Protein AF-A0A9D7HA95-F1 (afdb_monomer_lite)

Foldseek 3Di:
DDDPDDDQQDLVNLVPDDLVPDDLVNLVSLLVQLVPDPDPSSVQSSLLSQLPDDHPVLLVSLVVQLVPDPQLLSNQSSLSSNPVPDALVVCLVSLVVSLVVLVCCLVPPALPLVSLLSQLAPQGLVVVCVPHVHPSSVVSNVSSVVSNVPHDPLSPQQWHAHNSRDIDGRDDPVVNVVSVVVVVVVVPDD

Structure (mmCIF, N/CA/C/O backbone):
data_AF-A0A9D7HA95-F1
#
_entry.id   AF-A0A9D7HA95-F1
#
loop_
_atom_site.group_PDB
_atom_site.id
_atom_site.type_symbol
_atom_site.label_atom_id
_atom_site.label_alt_id
_atom_site.label_comp_id
_atom_site.label_asym_id
_atom_site.label_entity_id
_atom_site.label_seq_id
_atom_site.pdbx_PDB_ins_code
_atom_site.Cartn_x
_atom_site.Cartn_y
_atom_site.Cartn_z
_atom_site.occupancy
_atom_site.B_iso_or_equiv
_atom_site.auth_seq_id
_atom_site.auth_comp_id
_atom_site.auth_asym_id
_atom_site.auth_atom_id
_atom_site.pdbx_PDB_model_num
ATOM 1 N N . MET A 1 1 ? 36.085 14.163 -17.817 1.00 36.56 1 MET A N 1
ATOM 2 C CA . MET A 1 1 ? 35.000 15.112 -17.483 1.00 36.56 1 MET A CA 1
ATOM 3 C C . MET A 1 1 ? 33.982 14.368 -16.636 1.00 36.56 1 MET A C 1
ATOM 5 O O . MET A 1 1 ? 33.359 13.449 -17.146 1.00 36.56 1 MET A O 1
ATOM 9 N N . ALA A 1 2 ? 33.873 14.676 -15.343 1.00 37.31 2 ALA A N 1
ATOM 10 C CA . ALA A 1 2 ? 32.852 14.063 -14.497 1.00 37.31 2 ALA A CA 1
ATOM 11 C C . ALA A 1 2 ? 31.481 14.602 -14.925 1.00 37.31 2 ALA A C 1
ATOM 13 O O . ALA A 1 2 ? 31.236 15.807 -14.842 1.00 37.31 2 ALA A O 1
ATOM 14 N N . ALA A 1 3 ? 30.611 13.726 -15.432 1.00 41.22 3 ALA A N 1
ATOM 15 C CA . ALA A 1 3 ? 29.214 14.063 -15.651 1.00 41.22 3 ALA A CA 1
ATOM 16 C C . ALA A 1 3 ? 28.633 14.491 -14.299 1.00 41.22 3 ALA A C 1
ATOM 18 O O . ALA A 1 3 ? 28.608 13.700 -13.359 1.00 41.22 3 ALA A O 1
ATOM 19 N N . LYS A 1 4 ? 28.227 15.759 -14.179 1.00 41.34 4 LYS A N 1
ATOM 20 C CA . LYS A 1 4 ? 27.506 16.246 -13.003 1.00 41.34 4 LYS A CA 1
ATOM 21 C C . LYS A 1 4 ? 26.232 15.414 -12.893 1.00 41.34 4 LYS A C 1
ATOM 23 O O . LYS A 1 4 ? 25.321 15.577 -13.703 1.00 41.34 4 LYS A O 1
ATOM 28 N N . THR A 1 5 ? 26.198 14.487 -11.941 1.00 49.19 5 THR A N 1
ATOM 29 C CA . THR A 1 5 ? 25.019 13.690 -11.617 1.00 49.19 5 THR A CA 1
ATOM 30 C C . THR A 1 5 ? 23.884 14.674 -11.359 1.00 49.19 5 THR A C 1
ATOM 32 O O . THR A 1 5 ? 23.987 15.523 -10.474 1.00 49.19 5 THR A O 1
ATOM 35 N N . LYS A 1 6 ? 22.844 14.634 -12.199 1.00 54.31 6 LYS A N 1
ATOM 36 C CA . LYS A 1 6 ? 21.649 15.475 -12.049 1.00 54.31 6 LYS A CA 1
ATOM 37 C C . LYS A 1 6 ? 21.160 15.338 -10.594 1.00 54.31 6 LYS A C 1
ATOM 39 O O . LYS A 1 6 ? 21.155 14.203 -10.108 1.00 54.31 6 LYS A O 1
ATOM 44 N N . PRO A 1 7 ? 20.793 16.429 -9.893 1.00 56.22 7 PRO A N 1
ATOM 45 C CA . PRO A 1 7 ? 20.334 16.328 -8.511 1.00 56.22 7 PRO A CA 1
ATOM 46 C C . PRO A 1 7 ? 19.183 15.319 -8.391 1.00 56.22 7 PRO A C 1
ATOM 48 O O . PRO A 1 7 ? 18.402 15.121 -9.333 1.00 56.22 7 PRO A O 1
ATOM 51 N N . ALA A 1 8 ? 19.131 14.635 -7.246 1.00 77.94 8 ALA A N 1
ATOM 52 C CA . ALA A 1 8 ? 18.027 13.748 -6.897 1.00 77.94 8 ALA A CA 1
ATOM 53 C C . ALA A 1 8 ? 16.704 14.528 -6.992 1.00 77.94 8 ALA A C 1
ATOM 55 O O . ALA A 1 8 ? 16.668 15.696 -6.611 1.00 77.94 8 ALA A O 1
ATOM 56 N N . LEU A 1 9 ? 15.649 13.898 -7.526 1.00 84.50 9 LEU A N 1
ATOM 57 C CA . LEU A 1 9 ? 14.325 14.525 -7.616 1.00 84.50 9 LEU A CA 1
ATOM 58 C C . LEU A 1 9 ? 13.875 14.934 -6.207 1.00 84.50 9 LEU A C 1
ATOM 60 O O . LEU A 1 9 ? 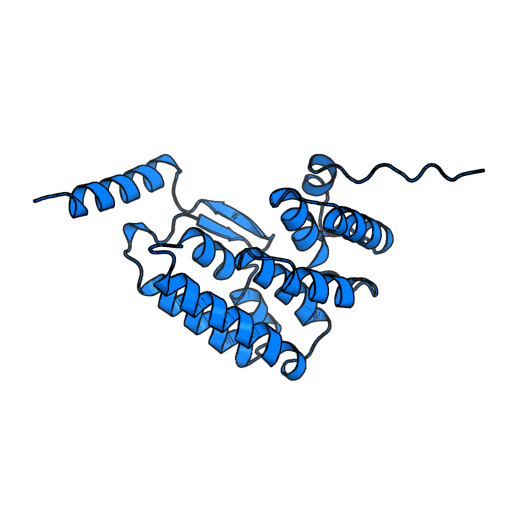13.912 14.116 -5.284 1.00 84.50 9 LEU A O 1
ATOM 64 N N . SER A 1 10 ? 13.462 16.186 -6.047 1.00 89.12 10 SER A N 1
ATOM 65 C CA . SER A 1 10 ? 12.815 16.672 -4.831 1.00 89.12 10 SER A CA 1
ATOM 66 C C . SER A 1 10 ? 11.428 16.046 -4.661 1.00 89.12 10 SER A C 1
ATOM 68 O O . SER A 1 10 ? 10.834 15.529 -5.609 1.00 89.12 10 SER A O 1
ATOM 70 N N . TRP A 1 11 ? 10.877 16.111 -3.448 1.00 88.56 11 TRP A N 1
ATOM 71 C CA . TRP A 1 11 ? 9.526 15.608 -3.188 1.00 88.56 11 TRP A CA 1
ATOM 72 C C . TRP A 1 11 ? 8.458 16.372 -3.990 1.00 88.56 11 TRP A C 1
ATOM 74 O O . TRP A 1 11 ? 7.508 15.754 -4.450 1.00 88.56 11 TRP A O 1
ATOM 84 N N . MET A 1 12 ? 8.651 17.675 -4.233 1.00 91.94 12 MET A N 1
ATOM 85 C CA . MET A 1 12 ? 7.749 18.488 -5.062 1.00 91.94 12 MET A CA 1
ATOM 86 C C . MET A 1 12 ? 7.773 18.042 -6.525 1.00 91.94 12 MET A C 1
ATOM 88 O O . MET A 1 12 ? 6.731 17.951 -7.165 1.00 91.94 12 MET A O 1
ATOM 92 N N . GLU A 1 13 ? 8.960 17.726 -7.053 1.00 92.56 13 GLU A N 1
ATOM 93 C CA . GLU A 1 13 ? 9.084 17.169 -8.402 1.00 92.56 13 GLU A CA 1
ATOM 94 C C . GLU A 1 13 ? 8.435 15.786 -8.497 1.00 92.56 13 GLU A C 1
ATOM 96 O O . GLU A 1 13 ? 7.805 15.490 -9.504 1.00 92.56 13 GLU A O 1
ATOM 101 N N . LEU A 1 14 ? 8.559 14.948 -7.462 1.00 93.06 14 LEU A N 1
ATOM 102 C CA . LEU A 1 14 ? 7.891 13.646 -7.421 1.00 93.06 14 LEU A CA 1
ATOM 103 C C . LEU A 1 14 ? 6.366 13.778 -7.379 1.00 93.06 14 LEU A C 1
ATOM 105 O O . LEU A 1 14 ? 5.683 13.066 -8.105 1.00 93.06 14 LEU A O 1
ATOM 109 N N . ASP A 1 15 ? 5.836 14.677 -6.553 1.00 91.62 15 ASP A N 1
ATOM 110 C CA . ASP A 1 15 ? 4.391 14.865 -6.392 1.00 91.62 15 ASP A CA 1
ATOM 111 C C . ASP A 1 15 ? 3.738 15.466 -7.650 1.00 91.62 15 ASP A C 1
ATOM 113 O O . ASP A 1 15 ? 2.621 15.109 -8.020 1.00 91.62 15 ASP A O 1
ATOM 117 N N . ALA A 1 16 ? 4.473 16.315 -8.375 1.00 92.81 16 ALA A N 1
ATOM 118 C CA . ALA A 1 16 ? 4.023 16.890 -9.640 1.00 92.81 16 ALA A CA 1
ATOM 119 C C . ALA A 1 16 ? 4.077 15.908 -10.830 1.00 92.81 16 ALA A C 1
ATOM 121 O O . ALA A 1 16 ? 3.525 16.205 -11.894 1.00 92.81 16 ALA A O 1
ATOM 122 N N . LEU A 1 17 ? 4.745 14.753 -10.700 1.00 93.12 17 LEU A N 1
ATOM 123 C CA . LEU A 1 17 ? 4.857 13.785 -11.791 1.00 93.12 17 LEU A CA 1
ATOM 124 C C . LEU A 1 17 ? 3.551 13.011 -11.987 1.00 93.12 17 LEU A C 1
ATOM 126 O O . LEU A 1 17 ? 3.088 12.274 -11.119 1.00 93.12 17 LEU A O 1
ATOM 130 N N . ALA A 1 18 ? 3.003 13.084 -13.198 1.00 90.88 18 ALA A N 1
ATOM 131 C CA . ALA A 1 18 ? 1.939 12.180 -13.612 1.00 90.88 18 ALA A CA 1
ATOM 132 C C . ALA A 1 18 ? 2.507 10.758 -13.806 1.00 90.88 18 ALA A C 1
ATOM 134 O O . ALA A 1 18 ? 3.487 10.607 -14.542 1.00 90.88 18 ALA A O 1
ATOM 135 N N . PRO A 1 19 ? 1.877 9.695 -13.263 1.00 90.06 19 PRO A N 1
ATOM 136 C CA . PRO A 1 19 ? 2.346 8.321 -13.459 1.00 90.06 19 PRO A CA 1
ATOM 137 C C . PRO A 1 19 ? 2.520 7.949 -14.936 1.00 90.06 19 PRO A C 1
ATOM 139 O O . PRO A 1 19 ? 3.466 7.253 -15.297 1.00 90.06 19 PRO A O 1
ATOM 142 N N . ALA A 1 20 ? 1.659 8.455 -15.824 1.00 91.38 20 ALA A N 1
ATOM 143 C CA . ALA A 1 20 ? 1.757 8.232 -17.268 1.00 91.38 20 ALA A CA 1
ATOM 144 C C . ALA A 1 20 ? 3.053 8.787 -17.893 1.00 91.38 20 ALA A C 1
ATOM 146 O O . ALA A 1 20 ? 3.557 8.199 -18.844 1.00 91.38 20 ALA A O 1
ATOM 147 N N . ALA A 1 21 ? 3.625 9.857 -17.333 1.00 92.62 21 ALA A N 1
ATOM 148 C CA . ALA A 1 21 ? 4.849 10.494 -17.823 1.00 92.62 21 ALA A CA 1
ATOM 149 C C . ALA A 1 21 ? 6.139 9.799 -17.347 1.00 92.62 21 ALA A C 1
ATOM 151 O O . ALA A 1 21 ? 7.235 10.171 -17.761 1.00 92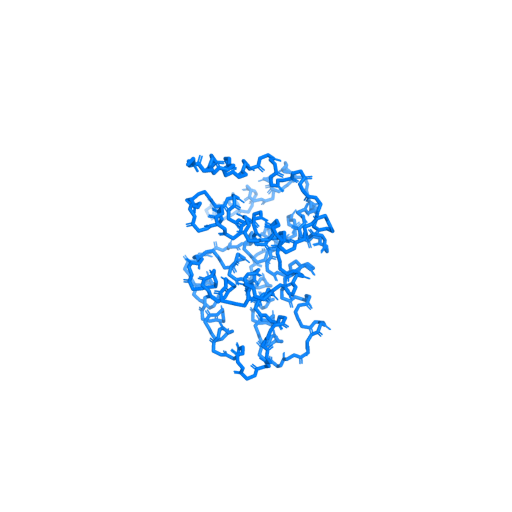.62 21 ALA A O 1
ATOM 152 N N . VAL A 1 22 ? 6.030 8.802 -16.463 1.00 96.19 22 VAL A N 1
ATOM 153 C CA . VAL A 1 22 ? 7.182 8.035 -15.983 1.00 96.19 22 VAL A CA 1
ATOM 154 C C . VAL A 1 22 ? 7.536 6.965 -17.014 1.00 96.19 22 VAL A C 1
ATOM 156 O O . VAL A 1 22 ? 6.821 5.965 -17.144 1.00 96.19 22 VAL A O 1
ATOM 159 N N . ASP A 1 23 ? 8.637 7.193 -17.728 1.00 96.31 23 ASP A N 1
ATOM 160 C CA . ASP A 1 23 ? 9.331 6.215 -18.568 1.00 96.31 23 ASP A CA 1
ATOM 161 C C . ASP A 1 23 ? 10.370 5.413 -17.759 1.00 96.31 23 ASP A C 1
ATOM 163 O O . ASP A 1 23 ? 10.535 5.601 -16.550 1.00 96.31 23 ASP A O 1
ATOM 167 N N . GLU A 1 24 ? 11.080 4.493 -18.411 1.00 95.50 24 GLU A N 1
ATOM 168 C CA . GLU A 1 24 ? 12.053 3.631 -17.735 1.00 95.50 24 GLU A CA 1
ATOM 169 C C . GLU A 1 24 ? 13.267 4.400 -17.188 1.00 95.50 24 GLU A C 1
ATOM 171 O O . GLU A 1 24 ? 13.758 4.102 -16.092 1.00 95.50 24 GLU A O 1
ATOM 176 N N . ALA A 1 25 ? 13.742 5.418 -17.911 1.00 95.06 25 ALA A N 1
ATOM 177 C CA . ALA A 1 25 ? 14.862 6.244 -17.468 1.00 95.06 25 ALA A CA 1
ATOM 178 C C . ALA A 1 25 ? 14.495 7.032 -16.200 1.00 95.06 25 ALA A C 1
ATOM 180 O O . ALA A 1 25 ? 15.270 7.072 -15.237 1.00 95.06 25 ALA A O 1
ATOM 181 N N . MET A 1 26 ? 13.293 7.610 -16.161 1.00 95.81 26 MET A N 1
ATOM 182 C CA . MET A 1 26 ? 12.735 8.242 -14.973 1.00 95.81 26 MET A CA 1
ATOM 183 C C . MET A 1 26 ? 12.506 7.219 -13.859 1.00 95.81 26 MET A C 1
ATOM 185 O O . MET A 1 26 ? 12.857 7.487 -12.711 1.00 95.81 26 MET A O 1
ATOM 189 N N . GLY A 1 27 ? 12.012 6.026 -14.191 1.00 96.31 27 GLY A N 1
ATOM 190 C CA . GLY A 1 27 ? 11.831 4.929 -13.244 1.00 96.31 27 GLY A CA 1
ATOM 191 C C . GLY A 1 27 ? 13.118 4.595 -12.486 1.00 96.31 27 GLY A C 1
ATOM 192 O O . GLY A 1 27 ? 13.121 4.564 -11.256 1.00 96.31 27 GLY A O 1
ATOM 193 N N . ARG A 1 28 ? 14.249 4.467 -13.192 1.00 95.94 28 ARG A N 1
ATOM 194 C CA . ARG A 1 28 ? 15.572 4.241 -12.574 1.00 95.94 28 ARG A CA 1
ATOM 195 C C . ARG A 1 28 ? 15.988 5.382 -11.640 1.00 95.94 28 ARG A C 1
ATOM 197 O O . ARG A 1 28 ? 16.568 5.130 -10.583 1.00 95.94 28 ARG A O 1
ATOM 204 N N . ARG A 1 29 ? 15.661 6.633 -11.981 1.00 95.25 29 ARG A N 1
ATOM 205 C CA . ARG A 1 29 ? 15.913 7.792 -11.105 1.00 95.25 29 ARG A CA 1
ATOM 206 C C . ARG A 1 29 ? 15.048 7.749 -9.846 1.00 95.25 29 ARG A C 1
ATOM 208 O O . ARG A 1 29 ? 15.570 7.982 -8.761 1.00 95.25 29 ARG A O 1
ATOM 215 N N . ILE A 1 30 ? 13.765 7.414 -9.969 1.00 96.75 30 ILE A N 1
ATOM 216 C CA . ILE A 1 30 ? 12.841 7.288 -8.830 1.00 96.75 30 ILE A CA 1
ATOM 217 C C . ILE A 1 30 ? 13.298 6.163 -7.887 1.00 96.75 30 ILE A C 1
ATOM 219 O O . ILE A 1 30 ? 13.312 6.352 -6.670 1.00 96.75 30 ILE A O 1
ATOM 223 N N . VAL A 1 31 ? 13.759 5.029 -8.429 1.00 97.00 31 VAL A N 1
ATOM 224 C CA . VAL A 1 31 ? 14.360 3.937 -7.640 1.00 97.00 31 VAL A CA 1
ATOM 225 C C . VAL A 1 31 ? 15.566 4.433 -6.834 1.00 97.00 31 VAL A C 1
ATOM 227 O O . VAL A 1 31 ? 15.662 4.154 -5.637 1.00 97.00 31 VAL A O 1
ATOM 230 N N . ALA A 1 32 ? 16.458 5.221 -7.446 1.00 95.12 32 ALA A N 1
ATOM 231 C CA . ALA A 1 32 ? 17.602 5.804 -6.744 1.00 95.12 32 ALA A CA 1
ATOM 232 C C . ALA A 1 32 ? 17.173 6.770 -5.621 1.00 95.12 32 ALA A C 1
ATOM 234 O O . ALA A 1 32 ? 17.749 6.744 -4.531 1.00 95.12 32 ALA A O 1
ATOM 235 N N . VAL A 1 33 ? 16.127 7.573 -5.849 1.00 95.81 33 VAL A N 1
ATOM 236 C CA . VAL A 1 33 ? 15.556 8.457 -4.819 1.00 95.81 33 VAL A CA 1
ATOM 237 C C . VAL A 1 33 ? 14.987 7.642 -3.656 1.00 95.81 33 VAL A C 1
ATOM 239 O O . VAL A 1 33 ? 15.312 7.914 -2.502 1.00 95.81 33 VAL A O 1
ATOM 242 N N . TYR A 1 34 ? 14.214 6.589 -3.935 1.00 96.75 34 TYR A N 1
ATOM 243 C CA . TYR A 1 34 ? 13.672 5.699 -2.903 1.00 96.75 34 TYR A CA 1
ATOM 244 C C . TYR A 1 34 ? 14.771 5.035 -2.055 1.00 96.75 34 TYR A C 1
ATOM 246 O O . TYR A 1 34 ? 14.634 4.903 -0.832 1.00 96.75 34 TYR A O 1
ATOM 254 N N . ALA A 1 35 ? 15.869 4.609 -2.690 1.00 93.94 35 ALA A N 1
ATOM 255 C CA . ALA A 1 35 ? 16.981 3.958 -2.003 1.00 93.94 35 ALA A CA 1
ATOM 256 C C . ALA A 1 35 ? 17.615 4.881 -0.947 1.00 93.94 35 ALA A C 1
ATOM 258 O O . ALA A 1 35 ? 17.845 4.440 0.182 1.00 93.94 35 ALA A O 1
ATOM 259 N N . GLY A 1 36 ? 17.816 6.161 -1.283 1.00 91.75 36 GLY A N 1
ATOM 260 C CA . GLY A 1 36 ? 18.378 7.175 -0.382 1.00 91.75 36 GLY A CA 1
ATOM 261 C C . GLY A 1 36 ? 17.377 7.828 0.581 1.00 91.75 36 GLY A C 1
ATOM 262 O O . GLY A 1 36 ? 17.787 8.464 1.554 1.00 91.75 36 GLY A O 1
ATOM 263 N N . ALA A 1 37 ? 16.070 7.682 0.347 1.00 93.31 37 ALA A N 1
ATOM 264 C CA . ALA A 1 37 ? 15.042 8.376 1.116 1.00 93.31 37 ALA A CA 1
ATOM 265 C C . ALA A 1 37 ? 14.845 7.796 2.530 1.00 93.31 37 ALA A C 1
ATOM 267 O O . ALA A 1 37 ? 14.442 6.640 2.724 1.00 93.31 37 ALA A O 1
ATOM 268 N N . LYS A 1 38 ? 15.058 8.652 3.538 1.00 90.62 38 LYS A N 1
ATOM 269 C CA . LYS A 1 38 ? 14.644 8.409 4.933 1.00 90.62 38 LYS A CA 1
ATOM 270 C C . LYS A 1 38 ? 13.186 8.798 5.175 1.00 90.62 38 LYS A C 1
ATOM 272 O O . LYS A 1 38 ? 12.514 8.141 5.968 1.00 90.62 38 LYS A O 1
ATOM 277 N N . ASP A 1 39 ? 12.720 9.819 4.465 1.00 92.75 39 ASP A N 1
ATOM 278 C CA . ASP A 1 39 ? 11.369 10.358 4.571 1.00 92.75 39 ASP A CA 1
ATOM 279 C C . ASP A 1 39 ? 10.315 9.366 4.047 1.00 92.75 39 ASP A C 1
ATOM 281 O O . ASP A 1 39 ? 10.465 8.784 2.968 1.00 92.75 39 ASP A O 1
ATOM 285 N N . LEU A 1 40 ? 9.266 9.150 4.846 1.00 93.31 40 LEU A N 1
ATOM 286 C CA . LEU A 1 40 ? 8.198 8.198 4.546 1.00 93.31 40 LEU A CA 1
ATOM 287 C C . LEU A 1 40 ? 7.357 8.643 3.346 1.00 93.31 40 LEU A C 1
ATOM 289 O O . LEU A 1 40 ? 7.030 7.827 2.485 1.00 93.31 40 LEU A O 1
ATOM 293 N N . HIS A 1 41 ? 7.034 9.932 3.282 1.00 92.81 41 HIS A N 1
ATOM 294 C CA . HIS A 1 41 ? 6.224 10.511 2.224 1.00 92.81 41 HIS A CA 1
ATOM 295 C C . HIS A 1 41 ? 6.941 10.399 0.873 1.00 92.81 41 HIS A C 1
ATOM 297 O O . HIS A 1 41 ? 6.350 9.904 -0.085 1.00 92.81 41 HIS A O 1
ATOM 303 N N . VAL A 1 42 ? 8.241 10.710 0.819 1.00 95.06 42 VAL A N 1
ATOM 304 C CA . VAL A 1 42 ? 9.066 10.532 -0.391 1.00 95.06 42 VAL A CA 1
ATOM 305 C C . VAL A 1 42 ? 9.072 9.077 -0.854 1.00 95.06 42 VAL A C 1
ATOM 307 O O . VAL A 1 42 ? 8.839 8.801 -2.031 1.00 95.06 42 VAL A O 1
ATOM 310 N N . ARG A 1 43 ? 9.299 8.123 0.059 1.00 96.44 43 ARG A N 1
ATOM 311 C CA . ARG A 1 43 ? 9.268 6.695 -0.296 1.00 96.44 43 ARG A CA 1
ATOM 312 C C . ARG A 1 43 ? 7.902 6.274 -0.836 1.00 96.44 43 ARG A C 1
ATOM 314 O O . ARG A 1 43 ? 7.838 5.515 -1.801 1.00 96.44 43 ARG A O 1
ATOM 321 N N . ASN A 1 44 ? 6.825 6.788 -0.251 1.00 94.38 44 ASN A N 1
ATOM 322 C CA . ASN A 1 44 ? 5.466 6.487 -0.678 1.00 94.38 44 ASN A CA 1
ATOM 323 C C . ASN A 1 44 ? 5.149 7.051 -2.073 1.00 94.38 44 ASN A C 1
ATOM 325 O O . ASN A 1 44 ? 4.574 6.341 -2.897 1.00 94.38 44 ASN A O 1
ATOM 329 N N . LEU A 1 45 ? 5.579 8.284 -2.370 1.00 94.56 45 LEU A N 1
ATOM 330 C CA . LEU A 1 45 ? 5.477 8.869 -3.712 1.00 94.56 45 LEU A CA 1
ATOM 331 C C . LEU A 1 45 ? 6.204 8.004 -4.748 1.00 94.56 45 LEU A C 1
ATOM 333 O O . LEU A 1 45 ? 5.629 7.670 -5.783 1.00 94.56 45 LEU A O 1
ATOM 337 N N . CYS A 1 46 ? 7.427 7.559 -4.443 1.00 96.56 46 CYS A N 1
ATOM 338 C CA . CYS A 1 46 ? 8.177 6.677 -5.336 1.00 96.56 46 CYS A CA 1
ATOM 339 C C . CYS A 1 46 ? 7.435 5.364 -5.628 1.00 96.56 46 CYS A C 1
ATOM 341 O O . CYS A 1 46 ? 7.362 4.955 -6.784 1.00 96.56 46 CYS A O 1
ATOM 343 N N . LEU A 1 47 ? 6.869 4.704 -4.609 1.00 96.44 47 LEU A N 1
ATOM 344 C CA . LEU A 1 47 ? 6.103 3.467 -4.810 1.00 96.44 47 LEU A CA 1
ATOM 345 C C . LEU A 1 47 ? 4.892 3.696 -5.720 1.00 96.44 47 LEU A C 1
ATOM 347 O O . LEU A 1 47 ? 4.663 2.913 -6.640 1.00 96.44 47 LEU A O 1
ATOM 351 N N . ARG A 1 48 ? 4.155 4.790 -5.503 1.00 94.69 48 ARG A N 1
ATOM 352 C CA . ARG A 1 48 ? 2.966 5.134 -6.294 1.00 94.69 48 ARG A CA 1
ATOM 353 C C . ARG A 1 48 ? 3.261 5.393 -7.763 1.00 94.69 48 ARG A C 1
ATOM 355 O O . ARG A 1 48 ? 2.501 4.972 -8.626 1.00 94.69 48 ARG A O 1
ATOM 362 N N . LEU A 1 49 ? 4.366 6.073 -8.053 1.00 95.62 49 LEU A N 1
ATOM 363 C CA . LEU A 1 49 ? 4.771 6.366 -9.429 1.00 95.62 49 LEU A CA 1
ATOM 364 C C . LEU A 1 49 ? 5.176 5.105 -10.209 1.00 95.62 49 LEU A C 1
ATOM 366 O O . LEU A 1 49 ? 5.198 5.127 -11.441 1.00 95.62 49 LEU A O 1
ATOM 370 N N . LEU A 1 50 ?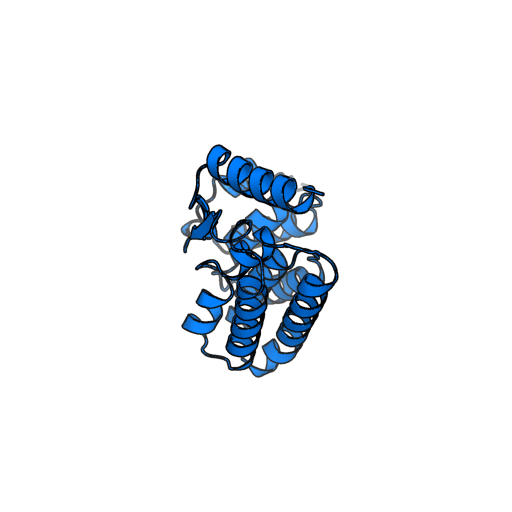 5.511 4.020 -9.505 1.00 96.56 50 LEU A N 1
ATOM 371 C CA . LEU A 1 50 ? 6.108 2.826 -10.094 1.00 96.56 50 LEU A CA 1
ATOM 372 C C . LEU A 1 50 ? 5.198 1.592 -10.075 1.00 96.56 50 LEU A C 1
ATOM 374 O O . LEU A 1 50 ? 5.424 0.703 -10.891 1.00 96.56 50 LEU A O 1
ATOM 378 N N . TYR A 1 51 ? 4.208 1.485 -9.176 1.00 95.62 51 TYR A N 1
ATOM 379 C CA . TYR A 1 51 ? 3.511 0.210 -8.904 1.00 95.62 51 TYR A CA 1
ATOM 380 C C . TYR A 1 51 ? 2.728 -0.390 -10.082 1.00 95.62 51 TYR A C 1
ATOM 382 O O . TYR A 1 51 ? 2.343 -1.549 -9.987 1.00 95.62 51 TYR A O 1
ATOM 390 N N . ASP A 1 52 ? 2.511 0.375 -11.162 1.00 94.44 52 ASP A N 1
ATOM 391 C CA . ASP A 1 52 ? 1.787 -0.018 -12.388 1.00 94.44 52 A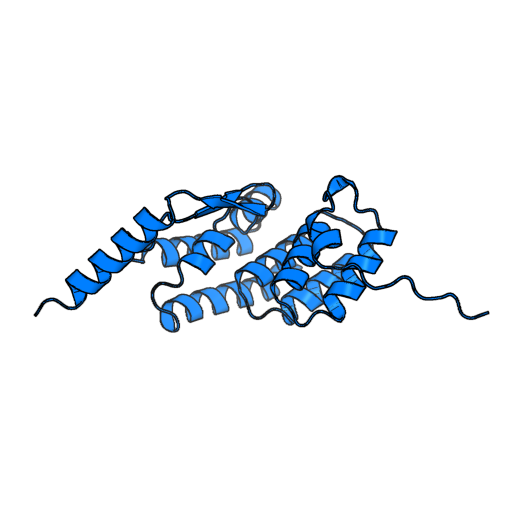SP A CA 1
ATOM 392 C C . ASP A 1 52 ? 2.729 -0.098 -13.602 1.00 94.44 52 ASP A C 1
ATOM 394 O O . ASP A 1 52 ? 2.304 -0.229 -14.749 1.00 94.44 52 ASP A O 1
ATOM 398 N N . LYS A 1 53 ? 4.042 0.017 -13.370 1.00 96.00 53 LYS A N 1
ATOM 399 C CA . LYS A 1 53 ? 5.073 -0.036 -14.408 1.00 96.00 53 LYS A CA 1
ATOM 400 C C . LYS A 1 53 ? 5.717 -1.416 -14.467 1.00 96.00 53 LYS A C 1
ATOM 402 O O . LYS A 1 53 ? 5.939 -2.045 -13.437 1.00 96.00 53 LYS A O 1
ATOM 407 N N . ARG A 1 54 ? 6.084 -1.846 -15.678 1.00 95.94 54 ARG A N 1
ATOM 408 C CA . ARG A 1 54 ? 6.762 -3.127 -15.956 1.00 95.94 54 ARG A CA 1
ATOM 409 C C . ARG A 1 54 ? 8.180 -2.934 -16.495 1.00 95.94 54 ARG A C 1
ATOM 411 O O . ARG A 1 54 ? 8.572 -3.587 -17.454 1.00 95.94 54 ARG A O 1
ATOM 418 N N . PHE A 1 55 ? 8.935 -2.001 -15.919 1.00 96.81 55 PHE A N 1
ATOM 419 C CA . PHE A 1 55 ? 10.341 -1.822 -16.288 1.00 96.81 55 PHE A CA 1
ATOM 420 C C . PHE A 1 55 ? 11.200 -2.930 -15.679 1.00 96.81 55 PHE A C 1
ATOM 422 O O . PHE A 1 55 ? 10.936 -3.369 -14.561 1.00 96.81 55 PHE A O 1
ATOM 429 N N . GLU A 1 56 ? 12.261 -3.329 -16.377 1.00 93.56 56 GLU A N 1
ATOM 430 C CA . GLU A 1 56 ? 13.125 -4.455 -15.992 1.00 93.56 56 GLU A CA 1
ATOM 431 C C . GLU A 1 56 ? 13.717 -4.298 -14.580 1.00 93.56 56 GLU A C 1
ATOM 433 O O . GLU A 1 56 ? 13.788 -5.245 -13.803 1.00 93.56 56 GLU A O 1
ATOM 438 N N . VAL A 1 57 ? 14.068 -3.066 -14.194 1.00 92.88 57 VAL A N 1
ATOM 439 C CA . VAL A 1 57 ? 14.649 -2.759 -12.875 1.00 92.88 57 VAL A CA 1
ATOM 440 C C . VAL A 1 57 ? 13.664 -2.939 -11.706 1.00 92.88 57 VAL A C 1
ATOM 442 O O . VAL A 1 57 ? 14.079 -2.955 -10.545 1.00 92.88 57 VAL A O 1
ATOM 445 N N . LEU A 1 58 ? 12.357 -3.019 -11.976 1.00 98.12 58 LEU A N 1
ATOM 446 C CA . LEU A 1 58 ? 11.345 -2.848 -10.936 1.00 98.12 58 LEU A CA 1
ATOM 447 C C . LEU A 1 58 ? 11.038 -4.103 -10.129 1.00 98.12 58 LEU A C 1
ATOM 449 O O . LEU A 1 58 ? 10.651 -3.960 -8.971 1.00 98.12 58 LEU A O 1
ATOM 453 N N . GLU A 1 59 ? 11.253 -5.306 -10.661 1.00 97.56 59 GLU A N 1
ATOM 454 C CA . GLU A 1 59 ? 10.994 -6.520 -9.879 1.00 97.56 59 GLU A CA 1
ATOM 455 C C . GLU A 1 59 ? 11.874 -6.556 -8.619 1.00 97.56 59 GLU A C 1
ATOM 457 O O . GLU A 1 59 ? 11.373 -6.618 -7.492 1.00 97.56 59 GLU A O 1
ATOM 462 N N . GLY A 1 60 ? 13.194 -6.434 -8.803 1.00 97.75 60 GLY A N 1
ATOM 463 C CA . GLY A 1 60 ? 14.147 -6.414 -7.694 1.00 97.75 60 GLY A CA 1
ATOM 464 C C . GLY A 1 60 ? 13.927 -5.228 -6.751 1.00 97.75 60 GLY A C 1
ATOM 465 O O . GLY A 1 60 ? 14.090 -5.362 -5.537 1.00 97.75 60 GLY A O 1
ATOM 466 N N . PHE A 1 61 ? 13.502 -4.080 -7.285 1.00 98.25 61 PHE A N 1
ATOM 467 C CA . PHE A 1 61 ? 13.124 -2.917 -6.484 1.00 98.25 61 PHE A CA 1
ATOM 468 C C . PHE A 1 61 ? 11.927 -3.207 -5.569 1.00 98.25 61 PHE A C 1
ATOM 470 O O . PHE A 1 61 ? 12.017 -2.955 -4.367 1.00 98.25 61 PHE A O 1
ATOM 477 N N . PHE A 1 62 ? 10.827 -3.748 -6.099 1.00 98.56 62 PHE A N 1
ATOM 478 C CA . PHE A 1 62 ? 9.625 -4.012 -5.306 1.00 98.56 62 PHE A CA 1
ATOM 479 C C . PHE A 1 62 ? 9.845 -5.099 -4.265 1.00 98.56 62 PHE A C 1
ATOM 481 O O . PHE A 1 62 ? 9.350 -4.983 -3.144 1.00 98.56 62 PHE A O 1
ATOM 488 N N . GLU A 1 63 ? 10.648 -6.113 -4.581 1.00 97.94 63 GLU A N 1
ATOM 489 C CA . GLU A 1 63 ? 11.044 -7.114 -3.599 1.00 97.94 63 GLU A CA 1
ATOM 490 C C . GLU A 1 63 ? 11.837 -6.495 -2.435 1.00 97.94 63 GLU A C 1
ATOM 492 O O . GLU A 1 63 ? 11.578 -6.798 -1.266 1.00 97.94 63 GLU A O 1
ATOM 497 N N . GLN A 1 64 ? 12.778 -5.592 -2.726 1.00 97.75 64 GLN A N 1
ATOM 498 C CA . GLN A 1 64 ? 13.520 -4.873 -1.690 1.00 97.75 64 GLN A CA 1
ATOM 499 C C . GLN A 1 64 ? 12.620 -3.928 -0.893 1.00 97.75 64 GLN A C 1
ATOM 501 O O . GLN A 1 64 ? 12.705 -3.903 0.336 1.00 97.75 64 GLN A O 1
ATOM 506 N N . ALA A 1 65 ? 11.734 -3.189 -1.561 1.00 98.19 65 ALA A N 1
ATOM 507 C CA . ALA A 1 65 ? 10.792 -2.286 -0.913 1.00 98.19 65 ALA A CA 1
ATOM 508 C C . ALA A 1 65 ? 9.851 -3.041 0.036 1.00 98.19 65 ALA A C 1
ATOM 510 O O . ALA A 1 65 ? 9.696 -2.650 1.192 1.00 98.19 65 ALA A O 1
ATOM 511 N N . PHE A 1 66 ? 9.311 -4.184 -0.396 1.00 98.12 66 PHE A N 1
ATOM 512 C CA . PHE A 1 66 ? 8.465 -5.043 0.433 1.00 98.12 66 PHE A CA 1
ATOM 513 C C . PHE A 1 66 ? 9.173 -5.482 1.726 1.00 98.12 66 PHE A C 1
ATOM 515 O O . PHE A 1 66 ? 8.575 -5.493 2.802 1.00 98.12 66 PHE A O 1
ATOM 522 N N . ARG A 1 67 ? 10.466 -5.821 1.635 1.00 96.50 67 ARG A N 1
ATOM 523 C CA . ARG A 1 67 ? 11.288 -6.215 2.792 1.00 96.50 67 ARG A CA 1
ATOM 524 C C . ARG A 1 67 ? 11.664 -5.024 3.683 1.00 96.50 67 ARG A C 1
ATOM 526 O O . ARG A 1 67 ? 11.752 -5.190 4.897 1.00 96.50 67 ARG A O 1
ATOM 533 N N . LYS A 1 68 ? 11.905 -3.849 3.092 1.00 95.31 68 LYS A N 1
ATOM 534 C CA . LYS A 1 68 ? 12.347 -2.624 3.781 1.00 95.31 68 LYS A CA 1
ATOM 535 C C . LYS A 1 68 ? 11.218 -1.952 4.560 1.00 95.31 68 LYS A C 1
ATOM 537 O O . LYS A 1 68 ? 11.452 -1.475 5.672 1.00 95.31 68 LYS A O 1
ATOM 542 N N . GLU A 1 69 ? 10.023 -1.864 3.980 1.00 96.50 69 GLU A N 1
ATOM 543 C CA . GLU A 1 69 ? 8.952 -1.056 4.560 1.00 96.50 69 GLU A CA 1
ATOM 544 C C . GLU A 1 69 ? 8.359 -1.690 5.812 1.00 96.50 69 GLU A C 1
ATOM 546 O O . GLU A 1 69 ? 8.033 -2.877 5.846 1.00 96.50 69 GLU A O 1
ATOM 551 N N . ARG A 1 70 ? 8.199 -0.867 6.851 1.00 92.31 70 ARG A N 1
ATOM 552 C CA . ARG A 1 70 ? 7.582 -1.254 8.129 1.00 92.31 70 ARG A CA 1
ATOM 553 C C . ARG A 1 70 ? 6.084 -0.964 8.165 1.00 92.31 70 ARG A C 1
ATOM 555 O O . ARG A 1 70 ? 5.357 -1.686 8.837 1.00 92.31 70 ARG A O 1
ATOM 562 N N . HIS A 1 71 ? 5.651 0.065 7.441 1.00 93.50 71 HIS A N 1
ATOM 563 C CA . HIS A 1 71 ? 4.253 0.465 7.336 1.00 93.50 71 HIS A CA 1
ATOM 564 C C . HIS A 1 71 ? 3.513 -0.492 6.401 1.00 93.50 71 HIS A C 1
ATOM 566 O O . HIS A 1 71 ? 3.979 -0.774 5.293 1.00 93.50 71 HIS A O 1
ATOM 572 N N . LEU A 1 72 ? 2.402 -1.050 6.881 1.00 95.62 72 LEU A N 1
ATOM 573 C CA . LEU A 1 72 ? 1.712 -2.145 6.204 1.00 95.62 72 LEU A CA 1
ATOM 574 C C . LEU A 1 72 ? 1.097 -1.706 4.871 1.00 95.62 72 LEU A C 1
ATOM 576 O O . LEU A 1 72 ? 1.201 -2.434 3.890 1.00 95.62 72 LEU A O 1
ATOM 580 N N . ASP A 1 73 ? 0.536 -0.504 4.814 1.00 94.94 73 ASP A N 1
ATOM 581 C CA . ASP A 1 73 ? 0.006 0.124 3.604 1.00 94.94 73 ASP A CA 1
ATOM 582 C C . ASP A 1 73 ? 1.077 0.272 2.513 1.00 94.94 73 ASP A C 1
ATOM 584 O O . ASP A 1 73 ? 0.882 -0.155 1.373 1.00 94.94 73 ASP A O 1
ATOM 588 N N . MET A 1 74 ? 2.265 0.764 2.866 1.00 96.38 74 MET A N 1
ATOM 589 C CA . MET A 1 74 ? 3.381 0.861 1.922 1.00 96.38 74 MET A CA 1
ATOM 590 C C . MET A 1 74 ? 3.920 -0.508 1.509 1.00 96.38 74 MET A C 1
ATOM 592 O O . MET A 1 74 ? 4.321 -0.699 0.359 1.00 96.38 74 MET A O 1
ATOM 596 N N . ARG A 1 75 ? 3.898 -1.488 2.418 1.00 97.19 75 ARG A N 1
ATOM 597 C CA . ARG A 1 75 ? 4.268 -2.868 2.095 1.00 97.19 75 ARG A CA 1
ATOM 598 C C . ARG A 1 75 ? 3.282 -3.493 1.100 1.00 97.19 75 ARG A C 1
ATOM 600 O O . ARG A 1 75 ? 3.722 -4.169 0.173 1.00 97.19 75 ARG A O 1
ATOM 607 N N . VAL A 1 76 ? 1.980 -3.223 1.231 1.00 97.44 76 VAL A N 1
ATOM 608 C CA . VAL A 1 76 ? 0.952 -3.633 0.256 1.00 97.44 76 VAL A CA 1
ATOM 609 C C . VAL A 1 76 ? 1.149 -2.925 -1.090 1.00 97.44 76 VAL A C 1
ATOM 611 O O . VAL A 1 76 ? 1.024 -3.562 -2.133 1.00 97.44 76 VAL A O 1
ATOM 614 N N . ARG A 1 77 ? 1.560 -1.651 -1.110 1.00 96.00 77 ARG A N 1
ATOM 615 C CA . ARG A 1 77 ? 1.923 -0.956 -2.363 1.00 96.00 77 ARG A CA 1
ATOM 616 C C . ARG A 1 77 ? 3.124 -1.588 -3.062 1.00 96.00 77 ARG A C 1
ATOM 618 O O . ARG A 1 77 ? 3.094 -1.784 -4.274 1.00 96.00 77 ARG A O 1
ATOM 625 N N . ALA A 1 78 ? 4.159 -1.954 -2.307 1.00 97.81 78 ALA A N 1
ATOM 626 C CA . ALA A 1 78 ? 5.292 -2.691 -2.858 1.00 97.81 78 ALA A CA 1
ATOM 627 C C . ALA A 1 78 ? 4.868 -4.073 -3.386 1.00 97.81 78 ALA A C 1
ATOM 629 O O . ALA A 1 78 ? 5.305 -4.479 -4.460 1.00 97.81 78 ALA A O 1
ATOM 630 N N . LEU A 1 79 ? 3.969 -4.763 -2.675 1.00 97.88 79 LEU A N 1
ATOM 631 C CA . LEU A 1 79 ? 3.383 -6.023 -3.129 1.00 97.88 79 LEU A CA 1
ATOM 632 C C . LEU A 1 79 ? 2.607 -5.857 -4.445 1.00 97.88 79 LEU A C 1
ATOM 634 O O . LEU A 1 79 ? 2.765 -6.692 -5.331 1.00 97.88 79 LEU A O 1
ATOM 638 N N . ARG A 1 80 ? 1.818 -4.785 -4.605 1.00 96.50 80 ARG A N 1
ATOM 639 C CA . ARG A 1 80 ? 1.118 -4.487 -5.866 1.00 96.50 80 ARG A CA 1
ATOM 640 C C . ARG A 1 80 ? 2.087 -4.384 -7.039 1.00 96.50 80 ARG A C 1
ATOM 642 O O . ARG A 1 80 ? 1.848 -5.001 -8.074 1.00 96.50 80 ARG A O 1
ATOM 649 N N . GLY A 1 81 ? 3.190 -3.660 -6.853 1.00 97.31 81 GLY A N 1
ATOM 650 C CA . GLY A 1 81 ? 4.251 -3.578 -7.854 1.00 97.31 81 GLY A CA 1
ATOM 651 C C . GLY A 1 81 ? 4.891 -4.935 -8.147 1.00 97.31 81 GLY A C 1
ATOM 652 O O . GLY A 1 81 ? 5.065 -5.297 -9.308 1.00 97.31 81 GLY A O 1
ATOM 653 N N . LEU A 1 82 ? 5.178 -5.724 -7.108 1.00 97.31 82 LEU A N 1
ATOM 654 C CA . LEU A 1 82 ? 5.774 -7.055 -7.245 1.00 97.31 82 LEU A CA 1
ATOM 655 C C . LEU A 1 82 ? 4.863 -8.042 -7.995 1.00 97.31 82 LEU A C 1
ATOM 657 O O . LEU A 1 82 ? 5.349 -8.837 -8.798 1.00 97.31 82 LEU A O 1
ATOM 661 N N . ALA A 1 83 ? 3.549 -7.972 -7.771 1.00 97.12 83 ALA A N 1
ATOM 662 C CA . ALA A 1 83 ? 2.560 -8.857 -8.386 1.00 97.12 83 ALA A CA 1
ATOM 663 C C . ALA A 1 83 ? 2.489 -8.731 -9.916 1.00 97.12 83 ALA A C 1
ATOM 665 O O . ALA A 1 83 ? 2.021 -9.643 -10.588 1.00 97.12 83 ALA A O 1
ATOM 666 N N . GLN A 1 84 ? 3.011 -7.644 -10.494 1.00 96.06 84 GLN A N 1
ATOM 667 C CA . GLN A 1 84 ? 3.125 -7.528 -11.948 1.00 96.06 84 GLN A CA 1
ATOM 66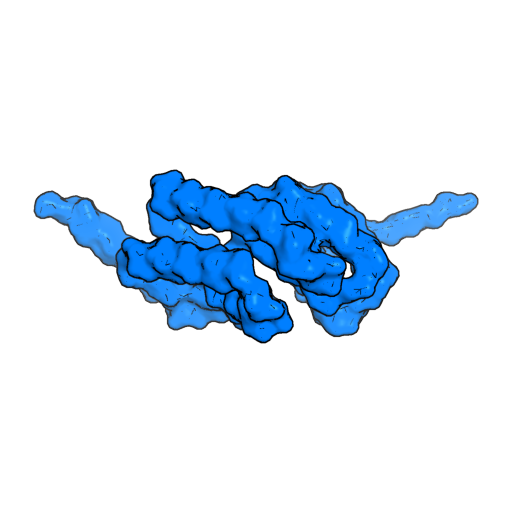8 C C . GLN A 1 84 ? 4.150 -8.493 -12.561 1.00 96.06 84 GLN A C 1
ATOM 670 O O . GLN A 1 84 ? 4.072 -8.787 -13.756 1.00 96.06 84 GLN A O 1
ATOM 675 N N . PHE A 1 85 ? 5.112 -8.959 -11.764 1.00 97.12 85 PHE A N 1
ATOM 676 C CA . PHE A 1 85 ? 6.230 -9.796 -12.204 1.00 97.12 85 PHE A CA 1
ATOM 677 C C . PHE A 1 85 ? 6.115 -11.244 -11.722 1.00 97.12 85 PHE A C 1
ATOM 679 O O . PHE A 1 85 ? 6.796 -12.114 -12.255 1.00 97.12 85 PHE A O 1
ATOM 686 N N . ARG A 1 86 ? 5.268 -11.506 -10.721 1.00 96.00 86 ARG A N 1
ATOM 687 C CA . ARG A 1 86 ? 5.210 -12.781 -10.002 1.00 96.00 86 ARG A CA 1
ATOM 688 C C . ARG A 1 86 ? 3.829 -13.418 -10.079 1.00 96.00 86 ARG A C 1
ATOM 690 O O . ARG A 1 86 ? 2.809 -12.733 -10.024 1.00 96.00 86 ARG A O 1
ATOM 697 N N . ASP A 1 87 ? 3.823 -14.738 -10.200 1.00 96.62 87 ASP A N 1
ATOM 698 C CA . ASP A 1 87 ? 2.614 -15.547 -10.116 1.00 96.62 87 ASP A CA 1
ATOM 699 C C . ASP A 1 87 ? 2.178 -15.762 -8.659 1.00 96.62 87 ASP A C 1
ATOM 701 O O . ASP A 1 87 ? 2.826 -15.310 -7.710 1.00 96.62 87 ASP A O 1
ATOM 705 N N . GLU A 1 88 ? 1.060 -16.459 -8.479 1.00 97.00 88 GLU A N 1
ATOM 706 C CA . GLU A 1 88 ? 0.525 -16.773 -7.158 1.00 97.00 88 GLU A CA 1
ATOM 707 C C . GLU A 1 88 ? 1.543 -17.491 -6.263 1.00 97.00 88 GLU A C 1
ATOM 709 O O . GLU A 1 88 ? 1.761 -17.068 -5.126 1.00 97.00 88 GLU A O 1
ATOM 714 N N . ASN A 1 89 ? 2.216 -18.525 -6.781 1.00 97.00 89 ASN A N 1
ATOM 715 C CA . ASN A 1 89 ? 3.162 -19.342 -6.018 1.00 97.00 89 ASN A CA 1
ATOM 716 C C . ASN A 1 89 ? 4.289 -18.493 -5.419 1.00 97.00 89 ASN A C 1
ATOM 718 O O . ASN A 1 89 ? 4.659 -18.662 -4.255 1.00 97.00 89 ASN A O 1
ATOM 722 N N . ALA A 1 90 ? 4.806 -17.539 -6.191 1.00 97.00 90 ALA A N 1
ATOM 723 C CA . ALA A 1 90 ? 5.852 -16.637 -5.734 1.00 97.00 90 ALA A CA 1
ATOM 724 C C . ALA A 1 90 ? 5.346 -15.546 -4.761 1.00 97.00 90 ALA A C 1
ATOM 726 O O . ALA A 1 90 ? 6.153 -14.947 -4.038 1.00 97.00 90 ALA A O 1
ATOM 727 N N . LEU A 1 91 ? 4.033 -15.293 -4.697 1.00 97.00 91 LEU A N 1
ATOM 728 C CA . LEU A 1 91 ? 3.413 -14.319 -3.790 1.00 97.00 91 LEU A CA 1
ATOM 729 C C . LEU A 1 91 ? 2.908 -14.914 -2.468 1.00 97.00 91 LEU A C 1
ATOM 731 O O . LEU A 1 91 ? 2.753 -14.151 -1.511 1.00 97.00 91 LEU A O 1
ATOM 735 N N . VAL A 1 92 ? 2.741 -16.239 -2.358 1.00 97.19 92 VAL A N 1
ATOM 736 C CA . VAL A 1 92 ? 2.308 -16.913 -1.114 1.00 97.19 92 VAL A CA 1
ATOM 737 C C . VAL A 1 92 ? 3.175 -16.506 0.084 1.00 97.19 92 VAL A C 1
ATOM 739 O O . VAL A 1 92 ? 2.660 -16.092 1.123 1.00 97.19 92 VAL A O 1
ATOM 742 N N . GLY A 1 93 ? 4.503 -16.560 -0.057 1.00 96.75 93 GLY A N 1
ATOM 743 C CA . GLY A 1 93 ? 5.439 -16.202 1.016 1.00 96.75 93 GLY A CA 1
ATOM 744 C C . GLY A 1 93 ? 5.331 -14.735 1.467 1.00 96.75 93 GLY A C 1
ATOM 745 O O . GLY A 1 93 ? 5.166 -14.472 2.663 1.00 96.75 93 GLY A O 1
ATOM 746 N N . PRO A 1 94 ? 5.422 -13.752 0.548 1.00 97.06 94 PRO A N 1
ATOM 747 C CA . PRO A 1 94 ? 5.137 -12.351 0.853 1.00 97.06 94 PRO A CA 1
ATOM 748 C C . PRO A 1 94 ? 3.769 -12.133 1.521 1.00 97.06 94 PRO A C 1
ATOM 750 O O . PRO A 1 94 ? 3.691 -11.450 2.543 1.00 97.06 94 PRO A O 1
ATOM 753 N N . LEU A 1 95 ? 2.698 -12.746 1.018 1.00 97.38 95 LEU A N 1
ATOM 754 C CA . LEU A 1 95 ? 1.354 -12.551 1.567 1.00 97.38 95 LEU A CA 1
ATOM 755 C C . LEU A 1 95 ? 1.132 -13.198 2.930 1.00 97.38 95 LEU A C 1
ATOM 757 O O . LEU A 1 95 ? 0.415 -12.629 3.756 1.00 97.38 95 LEU A O 1
ATOM 761 N N . ALA A 1 96 ? 1.816 -14.300 3.233 1.00 97.25 96 ALA A N 1
ATOM 762 C CA . ALA A 1 96 ? 1.840 -14.847 4.584 1.00 97.25 96 ALA A CA 1
ATOM 763 C C . ALA A 1 96 ? 2.380 -13.814 5.594 1.00 97.25 96 ALA A C 1
ATOM 765 O O . ALA A 1 96 ? 1.803 -13.632 6.666 1.00 97.25 96 ALA A O 1
ATOM 766 N N . LYS A 1 97 ? 3.421 -13.049 5.228 1.00 96.75 97 LYS A N 1
ATOM 767 C CA . LYS A 1 97 ? 3.976 -11.973 6.076 1.00 96.75 97 LYS A CA 1
ATOM 768 C C . LYS A 1 97 ? 3.036 -10.773 6.213 1.00 96.75 97 LYS A C 1
ATOM 770 O O . LYS A 1 97 ? 3.000 -10.137 7.270 1.00 96.75 97 LYS A O 1
ATOM 775 N N . VAL A 1 98 ? 2.285 -10.440 5.160 1.00 97.44 98 VAL A N 1
ATOM 776 C CA . VAL A 1 98 ? 1.224 -9.416 5.224 1.00 97.44 98 VAL A CA 1
ATOM 777 C C . VAL A 1 98 ? 0.136 -9.866 6.197 1.00 97.44 98 VAL A C 1
ATOM 779 O O . VAL A 1 98 ? -0.208 -9.118 7.107 1.00 97.44 98 VAL A O 1
ATOM 782 N N . SER A 1 99 ? -0.321 -11.111 6.080 1.00 97.12 99 SER A N 1
ATOM 783 C CA . SER A 1 99 ? -1.337 -11.701 6.957 1.00 97.12 99 SER A CA 1
ATOM 784 C C . SER A 1 99 ? -0.885 -11.767 8.417 1.00 97.12 99 SER A C 1
ATOM 786 O O . SER A 1 99 ? -1.640 -11.419 9.322 1.00 97.12 99 SER A O 1
ATOM 788 N N . GLU A 1 100 ? 0.372 -12.135 8.673 1.00 96.50 100 GLU A N 1
ATOM 789 C CA . GLU A 1 100 ? 0.959 -12.078 10.016 1.00 96.50 100 GLU A CA 1
ATOM 790 C C . GLU A 1 100 ? 0.965 -10.644 10.570 1.00 96.50 100 GLU A C 1
ATOM 792 O O . GLU A 1 100 ? 0.615 -10.417 11.729 1.00 96.50 100 GLU A O 1
ATOM 797 N N . SER A 1 101 ? 1.318 -9.662 9.734 1.00 96.00 101 SER A N 1
ATOM 798 C CA . SER A 1 101 ? 1.311 -8.248 10.121 1.00 96.00 101 SER A CA 1
ATOM 799 C C . SER A 1 101 ? -0.103 -7.757 10.446 1.00 96.00 101 SER A C 1
ATOM 801 O O . SER A 1 101 ? -0.268 -7.043 11.429 1.00 96.00 101 SER A O 1
ATOM 803 N N . LEU A 1 102 ? -1.119 -8.183 9.688 1.00 96.25 102 LEU A N 1
ATOM 804 C CA . LEU A 1 102 ? -2.530 -7.880 9.959 1.00 96.25 102 LEU A CA 1
ATOM 805 C C . LEU A 1 102 ? -2.984 -8.434 11.313 1.00 96.25 102 LEU A C 1
ATOM 807 O O . LEU A 1 102 ? -3.580 -7.707 12.105 1.00 96.25 102 LEU A O 1
ATOM 811 N N . ARG A 1 103 ? -2.657 -9.698 11.617 1.00 95.00 103 ARG A N 1
ATOM 812 C CA . ARG A 1 103 ? -2.985 -10.312 12.917 1.00 95.00 103 ARG A CA 1
ATOM 813 C C . ARG A 1 103 ? -2.320 -9.567 14.072 1.00 95.00 103 ARG A C 1
ATOM 815 O O . ARG A 1 103 ? -2.970 -9.281 15.070 1.00 95.00 103 ARG A O 1
ATOM 822 N N . LYS A 1 104 ? -1.039 -9.212 13.927 1.00 94.88 104 LYS A N 1
ATOM 823 C CA . LYS A 1 104 ? -0.310 -8.434 14.942 1.00 94.88 104 LYS A CA 1
ATOM 824 C C . LYS A 1 104 ? -0.876 -7.028 15.109 1.00 94.88 104 LYS A C 1
ATOM 826 O O . LYS A 1 104 ? -0.939 -6.548 16.234 1.00 94.88 104 LYS A O 1
ATOM 831 N N . LEU A 1 105 ? -1.284 -6.376 14.020 1.00 93.31 105 LEU A N 1
ATOM 832 C CA . LEU A 1 105 ? -1.848 -5.028 14.059 1.00 93.31 105 LEU A CA 1
ATOM 833 C C . LEU A 1 105 ? -3.139 -4.990 14.882 1.00 93.31 105 LEU A C 1
ATOM 835 O O . LEU A 1 105 ? -3.275 -4.124 15.739 1.00 93.31 105 LEU A O 1
ATOM 839 N N . ALA A 1 106 ? -4.033 -5.963 14.677 1.00 90.50 106 ALA A N 1
ATOM 840 C CA . ALA A 1 106 ? -5.283 -6.077 15.430 1.00 90.50 106 ALA A CA 1
ATOM 841 C C . ALA A 1 106 ? -5.075 -6.230 16.949 1.00 90.50 106 ALA A C 1
ATOM 843 O O . ALA A 1 106 ? -5.915 -5.787 17.724 1.00 90.50 106 ALA A O 1
ATOM 844 N N . VAL A 1 107 ? -3.958 -6.830 17.374 1.00 90.75 107 VAL A N 1
ATOM 845 C CA . VAL A 1 107 ? -3.638 -7.044 18.796 1.00 90.75 107 VAL A CA 1
ATOM 846 C C . VAL A 1 107 ? -2.861 -5.868 19.393 1.00 90.75 107 VAL A C 1
ATOM 848 O O . VAL A 1 107 ? -3.158 -5.419 20.495 1.00 90.75 107 VAL A O 1
ATOM 851 N N . ASN A 1 108 ? -1.850 -5.367 18.681 1.00 91.50 108 ASN A N 1
ATOM 852 C CA . ASN A 1 108 ? -0.855 -4.454 19.249 1.00 91.50 108 ASN A CA 1
ATOM 853 C C . ASN A 1 108 ? -1.208 -2.975 19.085 1.00 91.50 108 ASN A C 1
ATOM 855 O O . ASN A 1 108 ? -0.616 -2.124 19.747 1.00 91.50 108 ASN A O 1
ATOM 859 N N . THR A 1 109 ? -2.097 -2.639 18.154 1.00 87.19 109 THR A N 1
ATOM 860 C CA . THR A 1 109 ? -2.463 -1.251 17.868 1.00 87.19 109 THR A CA 1
ATOM 861 C C . THR A 1 109 ? -3.979 -1.158 17.799 1.00 87.19 109 THR A C 1
ATOM 863 O O . THR A 1 109 ? -4.554 -1.288 16.714 1.00 87.19 109 THR A O 1
ATOM 866 N N . PRO A 1 110 ? -4.639 -0.959 18.956 1.00 82.25 110 PRO A N 1
ATOM 867 C CA . PRO A 1 110 ? -6.075 -0.746 18.999 1.00 82.25 110 PRO A CA 1
ATOM 868 C C . PRO A 1 110 ? -6.467 0.359 18.024 1.00 82.25 110 PRO A C 1
ATOM 870 O O . PRO A 1 110 ? -5.813 1.400 17.956 1.00 82.25 110 PRO A O 1
ATOM 873 N N . TYR A 1 111 ? -7.532 0.115 17.266 1.00 89.31 111 TYR A N 1
ATOM 874 C CA . TYR A 1 111 ? -8.123 1.109 16.374 1.00 89.31 111 TYR A CA 1
ATOM 875 C C . TYR A 1 111 ? -7.161 1.651 15.301 1.00 89.31 111 TYR A C 1
ATOM 877 O O . TYR A 1 111 ? -7.174 2.839 14.990 1.00 89.31 111 TYR A O 1
ATOM 885 N N . ALA A 1 112 ? -6.326 0.796 14.696 1.00 93.88 112 ALA A N 1
ATOM 886 C CA . ALA A 1 112 ? -5.419 1.161 13.597 1.00 93.88 112 ALA A CA 1
ATOM 887 C C . ALA A 1 112 ? -6.140 1.484 12.263 1.00 93.88 112 ALA A C 1
ATOM 889 O O . ALA A 1 112 ? -5.691 1.084 11.184 1.00 93.88 112 ALA A O 1
ATOM 890 N N . TYR A 1 113 ? -7.266 2.198 12.319 1.00 94.94 113 TYR A N 1
ATOM 891 C CA . TYR A 1 113 ? -8.197 2.374 11.210 1.00 94.94 113 TYR A CA 1
ATOM 892 C C . TYR A 1 113 ? -7.581 3.025 9.984 1.00 94.94 113 TYR A C 1
ATOM 894 O O . TYR A 1 113 ? -7.861 2.591 8.876 1.00 94.94 113 TYR A O 1
ATOM 902 N N . GLN A 1 114 ? -6.670 3.979 10.168 1.00 94.88 114 GLN A N 1
ATOM 903 C CA . GLN A 1 114 ? -5.986 4.638 9.056 1.00 94.88 114 GLN A CA 1
ATOM 904 C C . GLN A 1 114 ? -5.208 3.631 8.199 1.00 94.88 114 GLN A C 1
ATOM 906 O O . GLN A 1 114 ? -5.184 3.735 6.977 1.00 94.88 114 GLN A O 1
ATOM 911 N N . THR A 1 115 ? -4.602 2.617 8.829 1.00 95.81 115 THR A N 1
ATOM 912 C CA . THR A 1 115 ? -3.896 1.557 8.095 1.00 95.81 115 THR A CA 1
ATOM 913 C C . THR A 1 115 ? -4.882 0.709 7.303 1.00 95.81 115 THR A C 1
ATOM 915 O O . THR A 1 115 ? -4.625 0.404 6.140 1.00 95.81 115 THR A O 1
ATOM 918 N N . TYR A 1 116 ? -6.010 0.347 7.919 1.00 97.31 116 TYR A N 1
ATOM 919 C CA . TYR A 1 116 ? -7.049 -0.444 7.269 1.00 97.31 116 TYR A CA 1
ATOM 920 C C . TYR A 1 116 ? -7.704 0.306 6.102 1.00 97.31 116 TYR A C 1
ATOM 922 O O . TYR A 1 116 ? -7.813 -0.257 5.020 1.00 97.31 116 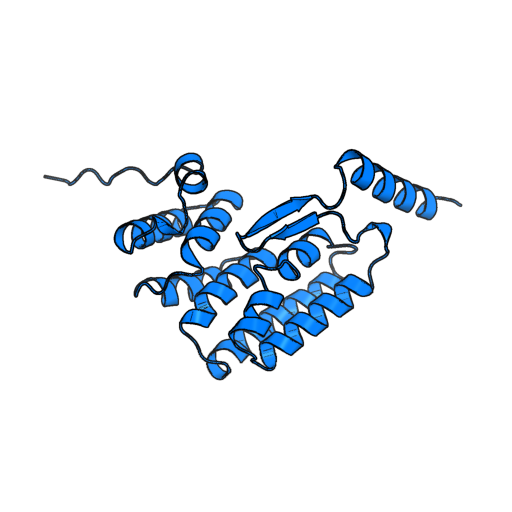TYR A O 1
ATOM 930 N N . GLU A 1 117 ? -8.044 1.585 6.267 1.00 97.06 117 GLU A N 1
ATOM 931 C CA . GLU A 1 117 ? -8.615 2.425 5.204 1.00 97.06 117 GLU A CA 1
ATOM 932 C C . GLU A 1 117 ? -7.654 2.599 4.021 1.00 97.06 117 GLU A C 1
ATOM 934 O O . GLU A 1 117 ? -8.091 2.636 2.870 1.00 97.06 117 GLU A O 1
ATOM 939 N N . CYS A 1 118 ? -6.340 2.609 4.275 1.00 96.50 118 CYS A N 1
ATOM 940 C CA . CYS A 1 118 ? -5.336 2.560 3.216 1.00 96.50 118 CYS A CA 1
ATOM 941 C C . CYS A 1 118 ? -5.326 1.220 2.461 1.00 96.50 118 CYS A C 1
ATOM 943 O O . CYS A 1 118 ? -5.333 1.213 1.234 1.00 96.50 118 CYS A O 1
ATOM 945 N N . ILE A 1 119 ? -5.286 0.076 3.156 1.00 97.00 119 ILE A N 1
ATOM 946 C CA . ILE A 1 119 ? -5.139 -1.242 2.498 1.00 97.00 119 ILE A CA 1
ATOM 947 C C . ILE A 1 119 ? -6.442 -1.796 1.906 1.00 97.00 119 ILE A C 1
ATOM 949 O O . ILE A 1 119 ? -6.383 -2.646 1.014 1.00 97.00 119 ILE A O 1
ATOM 953 N N . LEU A 1 120 ? -7.592 -1.329 2.399 1.00 97.81 120 LEU A N 1
ATOM 954 C CA . LEU A 1 120 ? -8.928 -1.600 1.860 1.00 97.81 120 LEU A CA 1
ATOM 955 C C . LEU A 1 120 ? -9.336 -0.574 0.790 1.00 97.81 120 LEU A C 1
ATOM 957 O O . LEU A 1 120 ? -10.414 -0.681 0.210 1.00 97.81 120 LEU A O 1
ATOM 961 N N . GLY A 1 121 ? -8.481 0.413 0.513 1.00 96.19 121 GLY A N 1
ATOM 962 C CA . GLY A 1 121 ? -8.667 1.363 -0.574 1.00 96.19 121 GLY A CA 1
ATOM 963 C C . GLY A 1 121 ? -8.671 0.696 -1.951 1.00 96.19 121 GLY A C 1
ATOM 964 O O . GLY A 1 121 ? -8.149 -0.406 -2.149 1.00 96.19 121 GLY A O 1
ATOM 965 N N . LYS A 1 122 ? -9.244 1.388 -2.940 1.00 95.12 122 LYS A N 1
ATOM 966 C CA . LYS A 1 122 ? -9.419 0.858 -4.299 1.00 95.12 122 LYS A CA 1
ATOM 967 C C . LYS A 1 122 ? -8.104 0.574 -5.026 1.00 95.12 122 LYS A C 1
ATOM 969 O O . LYS A 1 122 ? -8.130 -0.154 -6.009 1.00 95.12 122 LYS A O 1
ATOM 974 N N . ASP A 1 123 ? -6.977 1.127 -4.576 1.00 92.75 123 ASP A N 1
ATOM 975 C CA . ASP A 1 123 ? -5.642 0.952 -5.163 1.00 92.75 123 ASP A CA 1
ATOM 976 C C . ASP A 1 123 ? -4.813 -0.178 -4.512 1.00 92.75 123 ASP A C 1
ATOM 978 O O . ASP A 1 123 ? -3.665 -0.395 -4.908 1.00 92.75 123 ASP A O 1
ATOM 982 N N . ALA A 1 124 ? -5.349 -0.885 -3.514 1.00 95.56 124 ALA A N 1
ATOM 983 C CA . ALA A 1 124 ? -4.576 -1.779 -2.651 1.00 95.56 124 ALA A CA 1
ATOM 984 C C . ALA A 1 124 ? -4.997 -3.259 -2.786 1.00 95.56 124 ALA A C 1
ATOM 986 O O . ALA A 1 124 ? -4.938 -3.822 -3.883 1.00 95.56 124 ALA A O 1
ATOM 987 N N . LEU A 1 125 ? -5.382 -3.929 -1.690 1.00 97.56 125 LEU A N 1
ATOM 988 C CA . LEU A 1 125 ? -5.780 -5.344 -1.724 1.00 97.56 125 LEU A CA 1
ATOM 989 C C . LEU A 1 125 ? -6.995 -5.607 -2.633 1.00 97.56 125 LEU A C 1
ATOM 991 O O . LEU A 1 125 ? -6.925 -6.566 -3.405 1.00 97.56 125 LEU A O 1
ATOM 995 N N . PRO A 1 126 ? -8.058 -4.772 -2.637 1.00 97.75 126 PRO A N 1
ATOM 996 C CA . PRO A 1 126 ? -9.174 -4.942 -3.568 1.00 97.75 126 PRO A CA 1
ATOM 997 C C . PRO A 1 126 ? -8.742 -4.940 -5.038 1.00 97.75 126 PRO A C 1
ATOM 999 O O . PRO A 1 126 ? -9.179 -5.797 -5.804 1.00 97.75 126 PRO A O 1
ATOM 1002 N N . TYR A 1 127 ? -7.836 -4.033 -5.424 1.00 97.00 127 TYR A N 1
ATOM 1003 C CA . TYR A 1 127 ? -7.275 -4.005 -6.777 1.00 97.00 127 TYR A CA 1
ATOM 1004 C C . TYR A 1 127 ? -6.551 -5.308 -7.108 1.00 97.00 127 TYR A C 1
ATOM 1006 O O . TYR A 1 127 ? -6.769 -5.889 -8.168 1.00 97.00 127 TYR A O 1
ATOM 1014 N N . LEU A 1 128 ? -5.693 -5.777 -6.198 1.00 97.38 128 LEU A N 1
ATOM 1015 C CA . LEU A 1 128 ? -4.916 -6.996 -6.400 1.00 97.38 128 LEU A CA 1
ATOM 1016 C C . LEU A 1 128 ? -5.825 -8.220 -6.574 1.00 97.38 128 LEU A C 1
ATOM 1018 O O . LEU A 1 128 ? -5.626 -9.001 -7.504 1.00 97.38 128 LEU A O 1
ATOM 1022 N N . VAL A 1 129 ? -6.850 -8.360 -5.732 1.00 98.06 129 VAL A N 1
ATOM 1023 C CA . VAL A 1 129 ? -7.844 -9.435 -5.852 1.00 98.06 129 VAL A CA 1
ATOM 1024 C C . VAL A 1 129 ? -8.569 -9.351 -7.193 1.00 98.06 129 VAL A C 1
ATOM 1026 O O . VAL A 1 129 ? -8.589 -10.334 -7.929 1.00 98.06 129 VAL A O 1
ATOM 1029 N N . ALA A 1 130 ? -9.090 -8.177 -7.555 1.00 97.81 130 ALA A N 1
ATOM 1030 C CA . ALA A 1 130 ? -9.811 -7.992 -8.813 1.00 97.81 130 ALA A CA 1
ATOM 1031 C C . ALA A 1 130 ? -8.929 -8.248 -10.048 1.00 97.81 130 ALA A C 1
ATOM 1033 O O . ALA A 1 130 ? -9.406 -8.754 -11.062 1.00 97.81 130 ALA A O 1
ATOM 1034 N N . ARG A 1 131 ? -7.638 -7.900 -9.978 1.00 97.25 131 ARG A N 1
ATOM 1035 C CA . ARG A 1 131 ? -6.708 -7.991 -11.108 1.00 97.25 131 ARG A CA 1
ATOM 1036 C C . ARG A 1 131 ? -6.149 -9.393 -11.334 1.00 97.25 131 ARG A C 1
ATOM 1038 O O . ARG A 1 131 ? -5.915 -9.744 -12.495 1.00 97.25 131 ARG A O 1
ATOM 1045 N N . TYR A 1 132 ? -5.865 -10.127 -10.258 1.00 97.25 132 TYR A N 1
ATOM 1046 C CA . TYR A 1 132 ? -5.114 -11.386 -10.306 1.00 97.25 132 TYR A CA 1
ATOM 1047 C C . TYR A 1 132 ? -5.930 -12.606 -9.870 1.00 97.25 132 TYR A C 1
ATOM 1049 O O . TYR A 1 132 ? -5.657 -13.703 -10.342 1.00 97.25 132 TYR A O 1
ATOM 1057 N N . GLY A 1 133 ? -6.926 -12.441 -8.994 1.00 96.50 133 GLY A N 1
ATOM 1058 C CA . GLY A 1 133 ? -7.797 -13.536 -8.553 1.00 96.50 133 GLY A CA 1
ATOM 1059 C C . GLY A 1 133 ? -7.118 -14.622 -7.708 1.00 96.50 133 GLY A C 1
ATOM 1060 O O . GLY A 1 133 ? -7.696 -15.688 -7.531 1.00 96.50 133 GLY A O 1
ATOM 1061 N N . TYR A 1 134 ? -5.907 -14.382 -7.196 1.00 97.38 134 TYR A N 1
ATOM 1062 C CA . TYR A 1 134 ? -5.165 -15.366 -6.401 1.00 97.38 134 TYR A CA 1
ATOM 1063 C C . TYR A 1 134 ? -5.827 -15.605 -5.037 1.00 97.38 134 TYR A C 1
ATOM 1065 O O . TYR A 1 134 ? -6.240 -14.657 -4.359 1.00 97.38 134 TYR A O 1
ATOM 1073 N N . ALA A 1 135 ? -5.865 -16.860 -4.594 1.00 97.19 135 ALA A N 1
ATOM 1074 C CA . ALA A 1 135 ? -6.473 -17.256 -3.328 1.00 97.19 135 ALA A CA 1
ATOM 1075 C C . ALA A 1 135 ? -5.772 -16.585 -2.138 1.00 97.19 135 ALA A C 1
ATOM 1077 O O . ALA A 1 135 ? -6.429 -16.026 -1.260 1.00 97.19 135 ALA A O 1
ATOM 1078 N N . CYS A 1 136 ? -4.438 -16.523 -2.159 1.00 96.38 136 CYS A N 1
ATOM 1079 C CA . CYS A 1 136 ? -3.666 -15.866 -1.100 1.00 96.38 136 CYS A CA 1
ATOM 1080 C C . CYS A 1 136 ? -3.974 -14.358 -0.961 1.00 96.38 136 CYS A C 1
ATOM 1082 O O . CYS A 1 136 ? -3.890 -13.805 0.139 1.00 96.38 136 CYS A O 1
ATOM 1084 N N . LEU A 1 137 ? -4.358 -13.677 -2.050 1.00 98.06 137 LEU A N 1
ATOM 1085 C CA . LEU A 1 137 ? -4.798 -12.276 -2.012 1.00 98.06 137 LEU A CA 1
ATOM 1086 C C . LEU A 1 137 ? -6.196 -12.150 -1.403 1.00 98.06 137 LEU A C 1
ATOM 1088 O O . LEU A 1 137 ? -6.429 -11.255 -0.588 1.00 98.06 137 LEU A O 1
ATOM 1092 N N . GLN A 1 138 ? -7.108 -13.054 -1.768 1.00 98.12 138 GLN A N 1
ATOM 1093 C CA . GLN A 1 138 ? -8.466 -13.091 -1.227 1.00 98.12 138 GLN A CA 1
ATOM 1094 C C . GLN A 1 138 ? -8.459 -13.340 0.286 1.00 98.12 138 GLN A C 1
ATOM 1096 O O . GLN A 1 138 ? -9.196 -12.684 1.025 1.00 98.12 138 GLN A O 1
ATOM 1101 N N . GLU A 1 139 ? -7.603 -14.242 0.763 1.00 97.69 139 GLU A N 1
ATOM 1102 C CA . GLU A 1 139 ? -7.414 -14.505 2.192 1.00 97.69 139 GLU A CA 1
ATOM 1103 C C . GLU A 1 139 ? -6.923 -13.259 2.938 1.00 97.69 139 GLU A C 1
ATOM 1105 O O . GLU A 1 139 ? -7.492 -12.887 3.968 1.00 97.69 139 GLU A O 1
ATOM 1110 N N . ALA A 1 140 ? -5.910 -12.571 2.398 1.00 98.06 140 ALA A N 1
ATOM 1111 C CA . ALA A 1 140 ? -5.378 -11.349 2.995 1.00 98.06 140 ALA A CA 1
ATOM 1112 C C . ALA A 1 140 ? -6.422 -10.220 3.040 1.00 98.06 140 ALA A C 1
ATOM 1114 O O . ALA A 1 140 ? -6.539 -9.538 4.060 1.00 98.06 140 ALA A O 1
ATOM 1115 N N . LEU A 1 141 ? -7.205 -10.042 1.968 1.00 98.50 141 LEU A N 1
ATOM 1116 C CA . LEU A 1 141 ? -8.299 -9.068 1.924 1.00 98.50 141 LEU A CA 1
ATOM 1117 C C . LEU A 1 141 ? -9.388 -9.402 2.949 1.00 98.50 141 LEU A C 1
ATOM 1119 O O . LEU A 1 141 ? -9.810 -8.527 3.700 1.00 98.50 141 LEU A O 1
ATOM 1123 N N . THR A 1 142 ? -9.803 -10.666 3.019 1.00 98.44 142 THR A N 1
ATOM 1124 C CA . THR A 1 142 ? -10.834 -11.129 3.961 1.00 98.44 142 THR A CA 1
ATOM 1125 C C . THR A 1 142 ? -10.397 -10.901 5.407 1.00 98.44 142 THR A C 1
ATOM 1127 O O . THR A 1 142 ? -11.175 -10.406 6.219 1.00 98.44 142 THR A O 1
ATOM 1130 N N . LEU A 1 143 ? -9.133 -11.194 5.727 1.00 97.94 143 LEU A N 1
ATOM 1131 C CA . LEU A 1 143 ? -8.562 -10.927 7.046 1.00 97.94 143 LEU A CA 1
ATOM 1132 C C . LEU A 1 143 ? -8.521 -9.425 7.366 1.00 97.94 143 LEU A C 1
ATOM 1134 O O . LEU A 1 143 ? -8.873 -9.028 8.475 1.00 97.94 143 LEU A O 1
ATOM 1138 N N . ALA A 1 144 ? -8.097 -8.588 6.414 1.00 97.75 144 ALA A N 1
ATOM 1139 C CA . ALA A 1 144 ? -8.074 -7.139 6.599 1.00 97.75 144 ALA A CA 1
ATOM 1140 C C . ALA A 1 144 ? -9.482 -6.572 6.838 1.00 97.75 144 ALA A C 1
ATOM 1142 O O . ALA A 1 144 ? -9.656 -5.757 7.742 1.00 97.75 144 ALA A O 1
ATOM 1143 N N . GLN A 1 145 ? -10.476 -7.040 6.077 1.00 98.00 145 GLN A N 1
ATOM 1144 C CA . GLN A 1 145 ? -11.871 -6.633 6.225 1.00 98.00 145 GLN A CA 1
ATOM 1145 C C . GLN A 1 145 ? -12.436 -7.065 7.581 1.00 98.00 145 GLN A C 1
ATOM 1147 O O . GLN A 1 145 ? -12.975 -6.235 8.300 1.00 98.00 145 GLN A O 1
ATOM 1152 N N . ALA A 1 146 ? -12.229 -8.322 7.987 1.00 97.44 146 ALA A N 1
ATOM 1153 C CA . ALA A 1 146 ? -12.695 -8.819 9.281 1.00 97.44 146 ALA A CA 1
ATOM 1154 C C . ALA A 1 146 ? -12.103 -8.026 10.459 1.00 97.44 146 ALA A C 1
ATOM 1156 O O . ALA A 1 146 ? -12.813 -7.681 11.403 1.00 97.44 146 ALA A O 1
ATOM 1157 N N . ASN A 1 147 ? -10.810 -7.693 10.393 1.00 96.12 147 ASN A N 1
ATOM 1158 C CA . ASN A 1 147 ? -10.174 -6.862 11.411 1.00 96.12 147 ASN A CA 1
ATOM 1159 C C . ASN A 1 147 ? -10.731 -5.430 11.424 1.00 96.12 147 ASN A C 1
ATOM 1161 O O . ASN A 1 147 ? -10.867 -4.843 12.497 1.00 96.12 147 ASN A O 1
ATOM 1165 N N . TYR A 1 148 ? -11.025 -4.863 10.251 1.00 97.00 148 TYR A N 1
ATOM 1166 C CA . TYR A 1 148 ? -11.630 -3.539 10.144 1.00 97.00 148 TYR A CA 1
ATOM 1167 C C . TYR A 1 148 ? -13.046 -3.527 10.715 1.00 97.00 148 TYR A C 1
ATOM 1169 O O . TYR A 1 148 ? -13.366 -2.681 11.547 1.00 97.00 148 TYR A O 1
ATOM 1177 N N . ASP A 1 149 ? -13.860 -4.512 10.343 1.00 96.12 149 ASP A N 1
ATOM 1178 C CA . ASP A 1 149 ? -15.252 -4.648 10.767 1.00 96.12 149 ASP A CA 1
ATOM 1179 C C . ASP A 1 149 ? -15.390 -4.881 12.274 1.00 96.12 149 ASP A C 1
ATOM 1181 O O . ASP A 1 149 ? -16.368 -4.436 12.874 1.00 96.12 149 ASP A O 1
ATOM 1185 N N . ALA A 1 150 ? -14.394 -5.506 12.904 1.00 94.94 150 ALA A N 1
ATOM 1186 C CA . ALA A 1 150 ? -14.345 -5.690 14.351 1.00 94.94 150 ALA A CA 1
ATOM 1187 C C . ALA A 1 150 ? -14.097 -4.387 15.139 1.00 94.94 150 ALA A C 1
ATOM 1189 O O . ALA A 1 150 ? -14.298 -4.366 16.354 1.00 94.94 150 ALA A O 1
ATOM 1190 N N . MET A 1 151 ? -13.648 -3.303 14.492 1.00 95.00 151 MET A N 1
ATOM 1191 C CA . MET A 1 151 ? -13.463 -2.020 15.173 1.00 95.00 151 MET A CA 1
ATOM 1192 C C . MET A 1 151 ? -14.807 -1.333 15.471 1.00 95.00 151 MET A C 1
ATOM 1194 O O . MET A 1 151 ? -15.790 -1.557 14.764 1.00 95.00 151 MET A O 1
ATOM 1198 N N . PRO A 1 152 ? -14.864 -0.443 16.477 1.00 95.56 152 PRO A N 1
ATOM 1199 C CA . PRO A 1 152 ? -16.027 0.408 16.695 1.00 95.56 152 PRO A CA 1
ATOM 1200 C C . PRO A 1 152 ? -16.317 1.297 15.480 1.00 95.56 152 PRO A C 1
ATOM 1202 O O . PRO A 1 152 ? -15.393 1.795 14.835 1.00 95.56 152 PRO A O 1
ATOM 1205 N N . GLU A 1 153 ? -17.599 1.573 15.226 1.00 95.50 153 GLU A N 1
ATOM 1206 C CA . GLU A 1 153 ? -18.049 2.443 14.124 1.00 95.50 153 GLU A CA 1
ATOM 1207 C C . GLU A 1 153 ? -17.399 3.832 14.144 1.00 95.50 153 GLU A C 1
ATOM 1209 O O . GLU A 1 153 ? -17.160 4.424 13.094 1.00 95.50 153 GLU A O 1
ATOM 1214 N N . ALA A 1 154 ? -17.039 4.325 15.334 1.00 96.25 154 ALA A N 1
ATOM 1215 C CA . ALA A 1 154 ? -16.358 5.604 15.511 1.00 96.25 154 ALA A CA 1
ATOM 1216 C C . ALA A 1 154 ? -15.013 5.708 14.773 1.00 96.25 154 ALA A C 1
ATOM 1218 O O . ALA A 1 154 ? -14.553 6.819 14.541 1.00 96.25 154 ALA A O 1
ATOM 1219 N N . PHE A 1 155 ? -14.396 4.578 14.411 1.00 95.94 155 PHE A N 1
ATOM 1220 C CA . PHE A 1 155 ? -13.124 4.523 13.691 1.00 95.94 155 PHE A CA 1
ATOM 1221 C C . PHE A 1 155 ? -13.275 4.111 12.224 1.00 95.94 155 PHE A C 1
ATOM 1223 O O . PHE A 1 155 ? -12.274 3.878 11.556 1.00 95.94 155 PHE A O 1
ATOM 1230 N N . LYS A 1 156 ? -14.496 3.973 11.702 1.00 96.12 156 LYS A N 1
ATOM 1231 C CA . LYS A 1 156 ? -14.723 3.511 10.327 1.00 96.12 156 LYS A CA 1
ATOM 1232 C C . LYS A 1 156 ? -15.248 4.623 9.443 1.00 96.12 156 LYS A C 1
ATOM 1234 O O . LYS A 1 156 ? -16.159 5.338 9.847 1.00 96.12 156 LYS A O 1
ATOM 1239 N N . GLY A 1 157 ? -14.761 4.724 8.213 1.00 95.81 157 GLY A N 1
ATOM 1240 C CA . GLY A 1 157 ? -15.283 5.595 7.167 1.00 95.81 157 GLY A CA 1
ATOM 1241 C C . GLY A 1 157 ? -14.809 7.040 7.282 1.00 95.81 157 GLY A C 1
ATOM 1242 O O . GLY A 1 157 ? -15.600 7.949 7.047 1.00 95.81 157 GLY A O 1
ATOM 1243 N N . HIS A 1 158 ? -13.556 7.276 7.674 1.00 96.38 158 HIS A N 1
ATOM 1244 C CA . HIS A 1 158 ? -12.991 8.631 7.712 1.00 96.38 158 HIS A CA 1
ATOM 1245 C C . HIS A 1 158 ? -12.456 9.054 6.349 1.00 96.38 158 HIS A C 1
ATOM 1247 O O . HIS A 1 158 ? -12.750 10.150 5.863 1.00 96.38 158 HIS A O 1
ATOM 1253 N N . PHE A 1 159 ? -11.706 8.169 5.703 1.00 96.25 159 PHE A N 1
ATOM 1254 C CA . PHE A 1 159 ? -11.254 8.344 4.335 1.00 96.25 159 PHE A CA 1
ATOM 1255 C C . PHE A 1 159 ? -11.186 6.997 3.612 1.00 96.25 159 PHE A C 1
ATOM 1257 O O . PHE A 1 159 ? -11.369 5.923 4.178 1.00 96.25 159 PHE A O 1
ATOM 1264 N N . THR A 1 160 ? -10.939 7.059 2.314 1.00 95.94 160 THR A N 1
ATOM 1265 C CA . THR A 1 160 ? -10.564 5.898 1.512 1.00 95.94 160 THR A CA 1
ATOM 1266 C C . THR A 1 160 ? -9.464 6.299 0.542 1.00 95.94 160 THR A C 1
ATOM 1268 O O . THR A 1 160 ? -9.151 7.483 0.406 1.00 95.94 160 THR A O 1
ATOM 1271 N N . ILE A 1 161 ? -8.869 5.329 -0.141 1.00 94.88 161 ILE A N 1
ATOM 1272 C CA . ILE A 1 161 ? -7.937 5.594 -1.232 1.00 94.88 161 ILE A CA 1
ATOM 1273 C C . ILE A 1 161 ? -8.640 5.336 -2.565 1.00 94.88 161 ILE A C 1
ATOM 1275 O O . ILE A 1 161 ? -9.221 4.269 -2.784 1.00 94.88 161 ILE A O 1
ATOM 1279 N N . GLY A 1 162 ? -8.606 6.336 -3.445 1.00 93.19 162 GLY A N 1
ATOM 1280 C CA . GLY A 1 162 ? -9.136 6.260 -4.802 1.00 93.19 162 GLY A CA 1
ATOM 1281 C C . GLY A 1 162 ? -8.287 5.386 -5.723 1.00 93.19 162 GLY A C 1
ATOM 1282 O O . GLY A 1 162 ? -7.200 4.941 -5.372 1.00 93.19 162 GLY A O 1
ATOM 1283 N N . GLU A 1 163 ? -8.771 5.162 -6.942 1.00 89.31 163 GLU A N 1
ATOM 1284 C CA . GLU A 1 163 ? -8.096 4.320 -7.947 1.00 89.31 163 GLU A CA 1
ATOM 1285 C C . GLU A 1 163 ? -6.736 4.888 -8.389 1.00 89.31 163 GLU A C 1
ATOM 1287 O O . GLU A 1 163 ? -5.822 4.137 -8.728 1.00 89.31 163 GLU A O 1
ATOM 1292 N N . ASP A 1 164 ? -6.572 6.211 -8.318 1.00 85.38 164 ASP A N 1
ATOM 1293 C CA . ASP A 1 164 ? -5.314 6.917 -8.585 1.00 85.38 164 ASP A CA 1
ATOM 1294 C C . ASP A 1 164 ? -4.332 6.890 -7.393 1.00 85.38 164 ASP A C 1
ATOM 1296 O O . ASP A 1 164 ? -3.257 7.504 -7.431 1.00 85.38 164 ASP A O 1
ATOM 1300 N N . GLY A 1 165 ? -4.706 6.200 -6.313 1.00 85.50 165 GLY A N 1
ATOM 1301 C CA . GLY A 1 165 ? -3.942 6.068 -5.082 1.00 85.50 165 GLY A CA 1
ATOM 1302 C C . GLY A 1 165 ? -3.998 7.288 -4.161 1.00 85.50 165 GLY A C 1
ATOM 1303 O O . GLY A 1 165 ? -3.240 7.339 -3.184 1.00 85.50 165 GLY A O 1
ATOM 1304 N N . LYS A 1 166 ? -4.820 8.309 -4.465 1.00 89.12 166 LYS A N 1
ATOM 1305 C CA . LYS A 1 166 ? -4.980 9.509 -3.626 1.00 89.12 166 LYS A CA 1
ATOM 1306 C C . LYS A 1 166 ? -6.036 9.304 -2.536 1.00 89.12 166 LYS A C 1
ATOM 1308 O O . LYS A 1 166 ? -7.022 8.606 -2.767 1.00 89.12 166 LYS A O 1
ATOM 1313 N N . PRO A 1 167 ? -5.851 9.921 -1.357 1.00 91.25 167 PRO A N 1
ATOM 1314 C CA . PRO A 1 167 ? -6.864 9.895 -0.316 1.00 91.25 167 PRO A CA 1
ATOM 1315 C C . PRO A 1 167 ? -8.103 10.691 -0.742 1.00 91.25 167 PRO A C 1
ATOM 1317 O O . PRO A 1 167 ? -7.996 11.796 -1.272 1.00 91.25 167 PRO A O 1
ATOM 1320 N N . ILE A 1 168 ? -9.273 10.125 -0.471 1.00 95.06 168 ILE A N 1
ATOM 1321 C CA . ILE A 1 168 ? -10.589 10.740 -0.627 1.00 95.06 168 ILE A CA 1
ATOM 1322 C C . ILE A 1 168 ? -11.196 10.812 0.771 1.00 95.06 168 ILE A C 1
ATOM 1324 O O . ILE A 1 168 ? -11.438 9.780 1.398 1.00 95.06 168 ILE A O 1
ATOM 1328 N N . ALA A 1 169 ? -11.420 12.026 1.271 1.00 95.38 169 ALA A N 1
ATOM 1329 C CA . ALA A 1 169 ? -12.088 12.231 2.549 1.00 95.38 169 ALA A CA 1
ATOM 1330 C C . ALA A 1 169 ? -13.557 11.794 2.440 1.00 95.38 169 ALA A C 1
ATOM 1332 O O . ALA A 1 169 ? -14.275 12.253 1.553 1.00 95.38 169 ALA A O 1
ATOM 1333 N N . LEU A 1 170 ? -13.991 10.899 3.329 1.00 95.94 170 LEU A N 1
ATOM 1334 C CA . LEU A 1 170 ? -15.391 10.473 3.443 1.00 95.94 170 LEU A CA 1
ATOM 1335 C C . LEU A 1 170 ? -16.147 11.310 4.481 1.00 95.94 170 LEU A C 1
ATOM 1337 O O . LEU A 1 170 ? -17.368 11.416 4.423 1.00 95.94 170 LEU A O 1
ATOM 1341 N N . ARG A 1 171 ? -15.405 11.918 5.409 1.00 95.06 171 ARG A N 1
ATOM 1342 C CA . ARG A 1 171 ? -15.884 12.885 6.397 1.00 95.06 171 ARG A CA 1
ATOM 1343 C C . ARG A 1 171 ? -14.976 14.098 6.421 1.00 95.06 171 ARG A C 1
ATOM 1345 O O . ARG A 1 171 ? -13.802 14.003 6.054 1.00 95.06 171 ARG A O 1
ATOM 1352 N N . SER A 1 172 ? -15.492 15.221 6.911 1.00 94.44 172 SER A N 1
ATOM 1353 C CA . SER A 1 172 ? -14.623 16.363 7.187 1.00 94.44 172 SER A CA 1
ATOM 1354 C C . SER A 1 172 ? -13.646 16.039 8.338 1.00 94.44 172 SER A C 1
ATOM 1356 O O . SER A 1 172 ? -13.916 15.146 9.161 1.00 94.44 172 SER A O 1
ATOM 1358 N N . PRO A 1 173 ? -12.499 16.737 8.427 1.00 92.44 173 PRO A N 1
ATOM 1359 C CA . PRO A 1 173 ? -11.606 16.629 9.579 1.00 92.44 173 PRO A CA 1
ATOM 1360 C C . PRO A 1 173 ? -12.320 16.920 10.906 1.00 92.44 173 PRO A C 1
ATOM 1362 O O . PRO A 1 173 ? -12.125 16.193 11.878 1.00 92.44 173 PRO A O 1
ATOM 1365 N N . GLU A 1 174 ? -13.196 17.926 10.927 1.00 95.06 174 GLU A N 1
ATOM 1366 C CA . GLU A 1 174 ? -13.961 18.338 12.108 1.00 95.06 174 GLU A CA 1
ATOM 1367 C C . GLU A 1 174 ? -14.966 17.258 12.530 1.00 95.06 174 GLU A C 1
ATOM 1369 O O . GLU A 1 174 ? -15.061 16.924 13.711 1.00 95.06 174 GLU A O 1
ATOM 1374 N N . GLU A 1 175 ? -15.686 16.660 11.575 1.00 95.50 175 GLU A N 1
ATOM 1375 C CA . GLU A 1 175 ? -16.605 15.553 11.858 1.00 95.50 175 GLU A CA 1
ATOM 1376 C C . GLU A 1 175 ? -15.874 14.325 12.392 1.00 95.50 175 GLU A C 1
ATOM 1378 O O . GLU A 1 175 ? -16.312 13.722 13.373 1.00 95.50 175 GLU A O 1
ATOM 1383 N N . SER A 1 176 ? -14.745 13.976 11.773 1.00 94.31 176 SER A N 1
ATOM 1384 C CA . SER A 1 176 ? -13.896 12.871 12.218 1.00 94.31 176 SER A CA 1
ATOM 1385 C C . SER A 1 176 ? -13.394 13.099 13.640 1.00 94.31 176 SER A C 1
ATOM 1387 O O . SER A 1 176 ? -13.480 12.202 14.476 1.00 94.31 176 SER A O 1
ATOM 1389 N N . GLN A 1 177 ? -12.920 14.311 13.934 1.00 94.38 177 GLN A N 1
ATOM 1390 C CA . GLN A 1 177 ? -12.447 14.677 15.262 1.00 94.38 177 GLN A CA 1
ATOM 1391 C C . GLN A 1 177 ? -13.572 14.605 16.298 1.00 94.38 177 GLN A C 1
ATOM 1393 O O . GLN A 1 177 ? -13.349 14.072 17.386 1.00 94.38 177 GLN A O 1
ATOM 1398 N N . ARG A 1 178 ? -14.774 15.090 15.967 1.00 97.00 178 ARG A N 1
ATOM 1399 C CA . ARG A 1 178 ? -15.937 15.037 16.861 1.00 97.00 178 ARG A CA 1
ATOM 1400 C C . ARG A 1 178 ? -16.313 13.596 17.202 1.00 97.00 178 ARG A C 1
ATOM 1402 O O . ARG A 1 178 ? -16.354 13.261 18.375 1.00 97.00 178 ARG A O 1
ATOM 1409 N N . ILE A 1 179 ? -16.492 12.735 16.197 1.00 95.94 179 ILE A N 1
ATOM 1410 C CA . ILE A 1 179 ? -16.869 11.322 16.397 1.00 95.94 179 ILE A CA 1
ATOM 1411 C C . ILE A 1 179 ? -15.857 10.595 17.292 1.00 95.94 179 ILE A C 1
ATOM 1413 O O . ILE A 1 179 ? -16.241 9.875 18.214 1.00 95.94 179 ILE A O 1
ATOM 1417 N N . LEU A 1 180 ? -14.560 10.802 17.044 1.00 94.81 180 LEU A N 1
ATOM 1418 C CA . LEU A 1 180 ? -13.508 10.204 17.863 1.00 94.81 180 LEU A CA 1
ATOM 1419 C C . LEU A 1 180 ? -13.536 10.751 19.296 1.00 94.81 180 LEU A C 1
ATOM 1421 O O . LEU A 1 180 ? -13.404 9.983 20.244 1.00 94.81 180 LEU A O 1
ATOM 1425 N N . SER A 1 181 ? -13.738 12.060 19.463 1.00 94.50 181 SER A N 1
ATOM 1426 C CA . SER A 1 181 ? -13.828 12.700 20.783 1.00 94.50 181 SER A CA 1
ATOM 1427 C C . SER A 1 181 ? -15.017 12.173 21.586 1.00 94.50 181 SER A C 1
ATOM 1429 O O . SER A 1 181 ? -14.851 11.819 22.752 1.00 94.50 181 SER A O 1
ATOM 1431 N N . ASP A 1 182 ? -16.184 12.047 20.951 1.00 96.06 182 ASP A N 1
ATOM 1432 C CA . ASP A 1 182 ? -17.407 11.529 21.568 1.00 96.06 182 ASP A CA 1
ATOM 1433 C C . ASP A 1 182 ? -17.225 10.073 22.024 1.00 96.06 182 ASP A C 1
ATOM 1435 O O . ASP A 1 182 ? -17.617 9.707 23.133 1.00 96.06 182 ASP A O 1
ATOM 1439 N N . PHE A 1 183 ? -16.559 9.246 21.211 1.00 95.44 183 PHE A N 1
ATOM 1440 C CA . PHE A 1 183 ? -16.241 7.864 21.568 1.00 95.44 183 PHE A CA 1
ATOM 1441 C C . PHE A 1 183 ? -15.348 7.768 22.817 1.00 95.44 183 PHE A C 1
ATOM 1443 O O . PHE A 1 183 ? -15.609 6.961 23.713 1.00 95.44 183 PHE A O 1
ATOM 1450 N N . TRP A 1 184 ? -14.309 8.603 22.913 1.00 93.69 184 TRP A N 1
ATOM 1451 C CA . TRP A 1 184 ? -13.427 8.621 24.085 1.00 93.69 184 TRP A CA 1
ATOM 1452 C C . TRP A 1 184 ? -14.104 9.192 25.331 1.00 93.69 184 TRP A C 1
ATOM 1454 O O . TRP A 1 184 ? -13.874 8.686 26.432 1.00 93.69 184 TRP A O 1
ATOM 1464 N N . ALA A 1 185 ? -14.967 10.198 25.168 1.00 93.88 185 ALA A N 1
ATOM 1465 C CA . ALA A 1 185 ? -15.761 10.743 26.261 1.00 93.88 185 ALA A CA 1
ATOM 1466 C C . ALA A 1 185 ? -16.710 9.678 26.835 1.00 93.88 185 ALA A C 1
ATOM 1468 O O . ALA A 1 185 ? -16.776 9.515 28.052 1.00 93.88 185 ALA A O 1
ATOM 1469 N N . ALA A 1 186 ? -17.366 8.895 25.972 1.00 92.19 186 ALA A N 1
ATOM 1470 C CA . ALA A 1 186 ? -18.259 7.814 26.386 1.00 92.19 186 ALA A CA 1
ATOM 1471 C C . ALA A 1 186 ? -17.531 6.678 27.129 1.00 92.19 186 ALA A C 1
ATOM 1473 O O . ALA A 1 186 ? -18.068 6.143 28.092 1.00 92.19 186 ALA A O 1
ATOM 1474 N N . GLN A 1 187 ? -16.302 6.332 26.730 1.00 87.12 187 GLN A N 1
ATOM 1475 C CA . GLN A 1 187 ? -15.490 5.333 27.445 1.00 87.12 187 GLN A CA 1
ATOM 1476 C C . GLN A 1 187 ? -14.925 5.827 28.784 1.00 87.12 187 GLN A C 1
ATOM 1478 O O . GLN A 1 187 ? -14.520 5.013 29.609 1.00 87.12 187 GLN A O 1
ATOM 1483 N N . SER A 1 188 ? -14.865 7.144 28.987 1.00 81.50 188 SER A N 1
ATOM 1484 C CA . SER A 1 188 ? -14.363 7.763 30.221 1.00 81.50 188 SER A CA 1
ATOM 1485 C C . SER A 1 188 ? -15.480 8.084 31.221 1.00 81.50 188 SER A C 1
ATOM 1487 O O . SER A 1 188 ? -15.200 8.632 32.289 1.00 81.50 188 SER A O 1
ATOM 1489 N N . ALA A 1 189 ? -16.737 7.791 30.872 1.00 64.06 189 ALA A N 1
ATOM 1490 C CA . ALA A 1 189 ? -17.872 7.962 31.765 1.00 64.06 189 ALA A CA 1
ATOM 1491 C C . ALA A 1 189 ? -17.821 6.900 32.888 1.00 64.06 189 ALA A C 1
ATOM 1493 O O . ALA A 1 189 ? -17.560 5.733 32.585 1.00 64.06 189 ALA A O 1
ATOM 1494 N N . PRO A 1 190 ? -18.010 7.299 34.160 1.00 54.06 190 PRO A N 1
ATOM 1495 C CA . PRO A 1 190 ? -17.944 6.395 35.309 1.00 54.06 190 PRO A CA 1
ATOM 1496 C C . PRO A 1 190 ? -19.081 5.368 35.354 1.00 54.06 190 PRO A C 1
ATOM 1498 O O . PRO A 1 190 ? -20.183 5.666 34.837 1.00 54.06 190 PRO A O 1
#

Secondary structure (DSSP, 8-state):
----PPPPPPHHHHHT--GGG--HHHHHHHHHHHHH---HHHHHHHHHHHTT---TTHHHHHHHHHHH--SHHHHHHHHHHHHTT--HHHHHHHHHHHHHHHHHHHHHSTT-HHHHHHHTSTTSHHHHHHHH--HHHHHHHHHHHHHHHTS-GGGSSSEEE-TTS-EEESS-HHHHHHHHHHHHHHHT--

Radius of gyration: 18.33 Å; chains: 1; bounding box: 53×38×54 Å

Sequence (190 aa):
MAAKTKPALSWMELDALAPAAVDEAMGRRIVAVYAGAKDLHVRNLCLRLLYDKRFEVLEGFFEQAFRKERHLDMRVRALRGLAQFRDENALVGPLAKVSESLRKLAVNTPYAYQTYECILGKDALPYLVARYGYACLQEALTLAQANYDAMPEAFKGHFTIGEDGKPIALRSPEESQRILSDFWAAQSAP

pLDDT: mean 92.75, std 10.6, range [36.56, 98.56]